Protein AF-A0A944SZX8-F1 (afdb_monomer_lite)

Radius of gyration: 28.76 Å; chains: 1; bounding box: 70×32×79 Å

Structure (mmCIF, N/CA/C/O backbone):
data_AF-A0A944SZX8-F1
#
_entry.id   AF-A0A944SZX8-F1
#
loop_
_atom_site.group_PDB
_atom_site.id
_atom_site.type_symbol
_atom_site.label_atom_id
_atom_site.label_alt_id
_atom_site.label_comp_id
_atom_site.label_asym_id
_atom_site.label_entity_id
_atom_site.label_seq_id
_atom_site.pdbx_PDB_ins_code
_atom_site.Cartn_x
_atom_site.Cartn_y
_atom_site.Cartn_z
_atom_site.occupancy
_atom_site.B_iso_or_equiv
_atom_site.auth_seq_id
_atom_site.auth_comp_id
_atom_site.auth_asym_id
_atom_site.auth_atom_id
_atom_site.pdbx_PDB_model_num
ATOM 1 N N . THR A 1 1 ? 5.172 14.604 -0.209 1.00 64.62 1 THR A N 1
ATOM 2 C CA . THR A 1 1 ? 4.938 14.240 -1.627 1.00 64.62 1 THR A CA 1
ATOM 3 C C . THR A 1 1 ? 4.054 13.003 -1.705 1.00 64.62 1 THR A C 1
ATOM 5 O O . THR A 1 1 ? 3.878 12.334 -0.687 1.00 64.62 1 THR A O 1
ATOM 8 N N . GLY A 1 2 ? 3.506 12.672 -2.882 1.00 64.38 2 GLY A N 1
ATOM 9 C CA . GLY A 1 2 ? 2.654 11.484 -3.065 1.00 64.38 2 GLY A CA 1
ATOM 10 C C . GLY A 1 2 ? 3.297 10.176 -2.581 1.00 64.38 2 GLY A C 1
ATOM 11 O O . GLY A 1 2 ? 2.610 9.339 -2.006 1.00 64.38 2 GLY A O 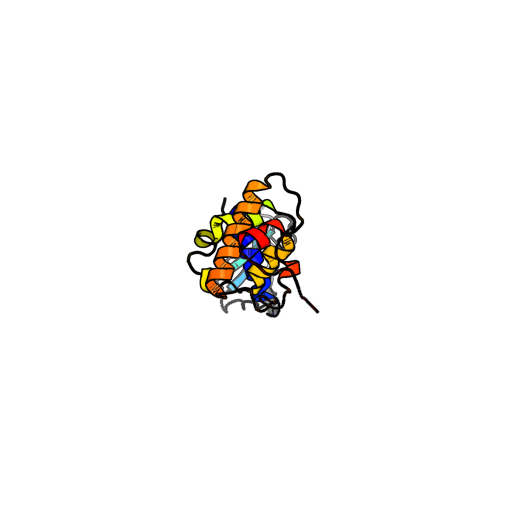1
ATOM 12 N N . ALA A 1 3 ? 4.625 10.054 -2.683 1.00 67.44 3 ALA A N 1
ATOM 13 C CA . ALA A 1 3 ? 5.388 8.893 -2.215 1.00 67.44 3 ALA A CA 1
ATOM 14 C C . ALA A 1 3 ? 5.315 8.643 -0.694 1.00 67.44 3 ALA A C 1
ATOM 16 O O . ALA A 1 3 ? 5.423 7.504 -0.263 1.00 67.44 3 ALA A O 1
ATOM 17 N N . HIS A 1 4 ? 5.126 9.683 0.123 1.00 57.00 4 HIS A N 1
ATOM 18 C CA . HIS A 1 4 ? 5.079 9.551 1.588 1.00 57.00 4 HIS A CA 1
ATOM 19 C C . HIS A 1 4 ? 3.655 9.457 2.149 1.00 57.00 4 HIS A C 1
ATOM 21 O O . HIS A 1 4 ? 3.463 8.930 3.242 1.00 57.00 4 HIS A O 1
ATOM 27 N N . ALA A 1 5 ? 2.663 9.975 1.421 1.00 66.38 5 ALA A N 1
ATOM 28 C CA . ALA A 1 5 ? 1.271 9.989 1.865 1.00 66.38 5 ALA A CA 1
ATOM 29 C C . ALA A 1 5 ? 0.426 8.965 1.100 1.00 66.38 5 ALA A C 1
ATOM 31 O O . ALA A 1 5 ? -0.103 8.038 1.699 1.00 66.38 5 ALA A O 1
ATOM 32 N N . ALA A 1 6 ? 0.345 9.086 -0.226 1.00 71.75 6 ALA A N 1
ATOM 33 C CA . ALA A 1 6 ? -0.549 8.281 -1.055 1.00 71.75 6 ALA A CA 1
ATOM 34 C C . ALA A 1 6 ? -0.007 6.873 -1.355 1.00 71.75 6 ALA A C 1
ATOM 36 O O . ALA A 1 6 ? -0.768 5.911 -1.308 1.00 71.75 6 ALA A O 1
ATOM 37 N N . ALA A 1 7 ? 1.293 6.726 -1.629 1.00 72.56 7 ALA A N 1
ATOM 38 C CA . ALA A 1 7 ? 1.867 5.427 -1.993 1.00 72.56 7 ALA A CA 1
ATOM 39 C C . ALA A 1 7 ? 1.770 4.367 -0.870 1.00 72.56 7 ALA A C 1
ATOM 41 O O . ALA A 1 7 ? 1.399 3.234 -1.179 1.00 72.56 7 ALA A O 1
ATOM 42 N N . PRO A 1 8 ? 1.995 4.693 0.423 1.00 71.75 8 PRO A N 1
ATOM 43 C CA . PRO A 1 8 ? 1.769 3.738 1.510 1.00 71.75 8 PRO A CA 1
ATOM 44 C C . PRO A 1 8 ? 0.311 3.275 1.609 1.00 71.75 8 PRO A C 1
ATOM 46 O O . PRO A 1 8 ? 0.053 2.107 1.876 1.00 71.75 8 PRO A O 1
ATOM 49 N N . ILE A 1 9 ? -0.643 4.176 1.357 1.00 70.56 9 ILE A N 1
ATOM 50 C CA . ILE A 1 9 ? -2.080 3.871 1.389 1.00 70.56 9 ILE A CA 1
ATOM 51 C C . ILE A 1 9 ? -2.453 2.947 0.233 1.00 70.56 9 ILE A C 1
ATOM 53 O O . ILE A 1 9 ? -3.124 1.939 0.438 1.00 70.56 9 ILE A O 1
ATOM 57 N N . TRP A 1 10 ? -2.007 3.284 -0.978 1.00 73.94 10 TRP A N 1
ATOM 58 C CA . TRP A 1 10 ? -2.256 2.473 -2.164 1.00 73.94 10 TRP A CA 1
ATOM 59 C C . TRP A 1 10 ? -1.681 1.063 -2.000 1.00 73.94 10 TRP A C 1
ATOM 61 O O . TRP A 1 10 ? -2.381 0.095 -2.279 1.00 73.94 10 TRP A O 1
ATOM 71 N N . GLY A 1 11 ? -0.463 0.947 -1.458 1.00 73.62 11 GLY A N 1
ATOM 72 C CA . GLY A 1 11 ? 0.162 -0.340 -1.151 1.00 73.62 11 GLY A CA 1
ATOM 73 C C . GLY A 1 11 ? -0.679 -1.203 -0.208 1.00 73.62 11 GLY A C 1
ATOM 74 O O . GLY A 1 11 ? -0.975 -2.344 -0.544 1.00 73.62 11 GLY A O 1
ATOM 75 N N . LEU A 1 12 ? -1.164 -0.636 0.905 1.00 74.06 12 LEU A N 1
ATOM 76 C CA . LEU A 1 12 ? -2.030 -1.352 1.857 1.00 74.06 12 LEU A CA 1
ATOM 77 C C . LEU A 1 12 ? -3.340 -1.844 1.226 1.00 74.06 12 LEU A C 1
ATOM 79 O O . LEU A 1 12 ? -3.820 -2.930 1.544 1.00 74.06 12 LEU A O 1
ATOM 83 N N . VAL A 1 13 ? -3.954 -1.034 0.360 1.00 76.44 13 VAL A N 1
ATOM 84 C CA . VAL A 1 13 ? -5.203 -1.414 -0.314 1.00 76.44 13 VAL A CA 1
ATOM 85 C C . VAL A 1 13 ? -4.949 -2.518 -1.343 1.00 76.44 13 VAL A C 1
ATOM 87 O O . VAL A 1 13 ? -5.718 -3.477 -1.406 1.00 76.44 13 VAL A O 1
ATOM 90 N N . MET A 1 14 ? -3.879 -2.401 -2.133 1.00 81.56 14 MET A N 1
ATOM 91 C CA . MET A 1 14 ? -3.553 -3.366 -3.185 1.00 81.56 14 MET A CA 1
ATOM 92 C C . MET A 1 14 ? -3.066 -4.702 -2.632 1.00 81.56 14 MET A C 1
ATOM 94 O O . MET A 1 14 ? -3.446 -5.732 -3.172 1.00 81.56 14 MET A O 1
ATOM 98 N N . GLU A 1 15 ? -2.308 -4.713 -1.534 1.00 79.06 15 GLU A N 1
ATOM 99 C CA . GLU A 1 15 ? -1.880 -5.950 -0.866 1.00 79.06 15 GLU A CA 1
ATOM 100 C C . GLU A 1 15 ? -3.081 -6.809 -0.452 1.00 79.06 15 GLU A C 1
ATOM 102 O O . GLU A 1 15 ? -3.102 -8.016 -0.684 1.00 79.06 15 GLU A O 1
ATOM 107 N N . GLN A 1 16 ? -4.128 -6.181 0.086 1.00 74.62 16 GLN A N 1
ATOM 108 C CA . GLN A 1 16 ? -5.345 -6.893 0.460 1.00 74.62 16 GLN A CA 1
ATOM 109 C C . GLN A 1 16 ? -6.173 -7.322 -0.757 1.00 74.62 16 GLN A C 1
ATOM 111 O O . GLN A 1 16 ? -6.759 -8.402 -0.743 1.00 74.62 16 GLN A O 1
ATOM 116 N N . ALA A 1 17 ? -6.256 -6.479 -1.789 1.00 78.31 17 ALA A N 1
ATOM 117 C CA . ALA A 1 17 ? -7.031 -6.771 -2.993 1.00 78.31 17 ALA A CA 1
ATOM 118 C C . ALA A 1 17 ? -6.404 -7.881 -3.853 1.00 78.31 17 ALA A C 1
ATOM 120 O O . ALA A 1 17 ? -7.132 -8.599 -4.532 1.00 78.31 17 ALA A O 1
ATOM 121 N N . LEU A 1 18 ? -5.076 -8.018 -3.812 1.00 82.94 18 LEU A N 1
ATOM 122 C CA . LEU A 1 18 ? -4.303 -8.949 -4.636 1.00 82.94 18 LEU A CA 1
ATOM 123 C C . LEU A 1 18 ? -3.826 -10.197 -3.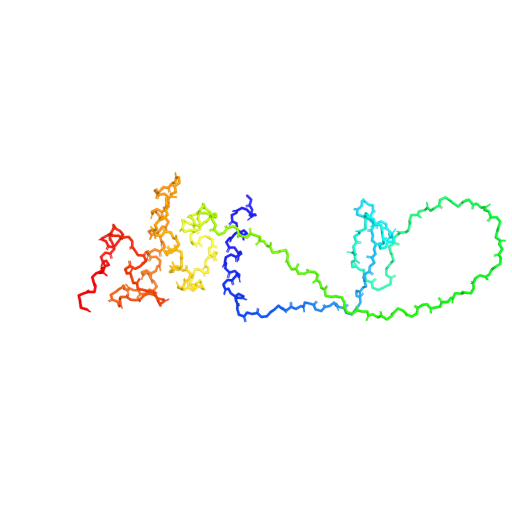872 1.00 82.94 18 LEU A C 1
ATOM 125 O O . LEU A 1 18 ? -3.080 -11.001 -4.423 1.00 82.94 18 LEU A O 1
ATOM 129 N N . LYS A 1 19 ? -4.242 -10.378 -2.610 1.00 79.56 19 LYS A N 1
ATOM 130 C CA . LYS A 1 19 ? -3.763 -11.456 -1.724 1.00 79.56 19 LYS A CA 1
ATOM 131 C C . LYS A 1 19 ? -3.897 -12.859 -2.330 1.00 79.56 19 LYS A C 1
ATOM 133 O O . LYS A 1 19 ? -2.996 -13.674 -2.164 1.00 79.56 19 LYS A O 1
ATOM 138 N N . ASP A 1 20 ? -4.994 -13.095 -3.043 1.00 82.88 20 ASP A N 1
ATOM 139 C CA . ASP A 1 20 ? -5.318 -14.379 -3.673 1.00 82.88 20 ASP A CA 1
ATOM 140 C C . ASP A 1 20 ? -5.286 -14.291 -5.212 1.00 82.88 20 ASP A C 1
ATOM 142 O O . ASP A 1 20 ? -5.769 -15.185 -5.902 1.00 82.88 20 ASP A O 1
ATOM 146 N N . SER A 1 21 ? -4.757 -13.194 -5.769 1.00 80.94 21 SER A N 1
ATOM 147 C CA . SER A 1 21 ? -4.653 -13.011 -7.218 1.00 80.94 21 SER A CA 1
ATOM 148 C C . SER A 1 21 ? -3.288 -13.451 -7.730 1.00 80.94 21 SER A C 1
ATOM 150 O O . SER A 1 21 ? -2.260 -13.086 -7.157 1.00 80.94 21 SER A O 1
ATOM 152 N N . GLU A 1 22 ? -3.273 -14.165 -8.849 1.00 81.69 22 GLU A N 1
ATOM 153 C CA . GLU A 1 22 ? -2.035 -14.500 -9.545 1.00 81.69 22 GLU A CA 1
ATOM 154 C C . GLU A 1 22 ? -1.461 -13.292 -10.295 1.00 81.69 22 GLU A C 1
ATOM 156 O O . GLU A 1 22 ? -2.175 -12.384 -10.730 1.00 81.69 22 GLU A O 1
ATOM 161 N N . GLU A 1 23 ? -0.139 -13.287 -10.456 1.00 83.12 23 GLU A N 1
ATOM 162 C CA . GLU A 1 23 ? 0.559 -12.262 -11.225 1.00 83.12 23 GLU A CA 1
ATOM 163 C C . GLU A 1 23 ? 0.187 -12.374 -12.710 1.00 83.12 23 GLU A C 1
ATOM 165 O O . GLU A 1 23 ? 0.527 -13.343 -13.390 1.00 83.12 23 GLU A O 1
ATOM 170 N N . VAL A 1 24 ? -0.495 -11.354 -13.232 1.00 83.25 24 VAL A N 1
ATOM 171 C CA . VAL A 1 24 ? -0.794 -11.253 -14.662 1.00 83.25 24 VAL A CA 1
ATOM 172 C C . VAL A 1 24 ? 0.374 -10.570 -15.363 1.00 83.25 24 VAL A C 1
ATOM 174 O O . VAL A 1 24 ? 0.604 -9.371 -15.207 1.00 83.25 24 VAL A O 1
ATOM 177 N N . ASN A 1 25 ? 1.104 -11.337 -16.169 1.00 83.56 25 ASN A N 1
ATOM 178 C CA . ASN A 1 25 ? 2.168 -10.802 -17.008 1.00 83.56 25 ASN A CA 1
ATOM 179 C C . ASN A 1 25 ? 1.583 -10.127 -18.250 1.00 83.56 25 ASN A C 1
ATOM 181 O O . ASN A 1 25 ? 0.843 -10.745 -19.017 1.00 83.56 25 ASN A O 1
ATOM 185 N N . PHE A 1 26 ? 1.955 -8.870 -18.486 1.00 83.75 26 PHE A N 1
ATOM 186 C CA . PHE A 1 26 ? 1.586 -8.175 -19.715 1.00 83.75 26 PHE A CA 1
ATOM 187 C C . PHE A 1 26 ? 2.400 -8.731 -20.892 1.00 83.75 26 PHE A C 1
ATOM 189 O O . PHE A 1 26 ? 3.634 -8.685 -20.847 1.00 83.75 26 PHE A O 1
ATOM 196 N N . PRO A 1 27 ? 1.751 -9.256 -21.949 1.00 86.00 27 PRO A N 1
ATOM 197 C CA . PRO A 1 27 ? 2.470 -9.767 -23.106 1.00 86.00 27 PRO A CA 1
ATOM 198 C C . PRO A 1 27 ? 3.163 -8.621 -23.848 1.00 86.00 27 PRO A C 1
ATOM 200 O O . PRO A 1 27 ? 2.620 -7.524 -23.982 1.00 86.00 27 PRO A O 1
ATOM 203 N N . VAL A 1 28 ? 4.361 -8.888 -24.371 1.00 85.94 28 VAL A N 1
ATOM 204 C CA . VAL A 1 28 ? 5.068 -7.931 -25.230 1.00 85.94 28 VAL A CA 1
ATOM 205 C C . VAL A 1 28 ? 4.342 -7.852 -26.582 1.00 85.94 28 VAL A C 1
ATOM 207 O O . VAL A 1 28 ? 4.204 -8.885 -27.242 1.00 85.94 28 VAL A O 1
ATOM 210 N N . PRO A 1 29 ? 3.895 -6.663 -27.032 1.00 88.25 29 PRO A N 1
ATOM 211 C CA . PRO A 1 29 ? 3.188 -6.527 -28.302 1.00 88.25 29 PRO A CA 1
ATOM 212 C C . PRO A 1 29 ? 4.031 -6.946 -29.514 1.00 88.25 29 PRO A C 1
ATOM 214 O O . PRO A 1 29 ? 5.234 -6.672 -29.592 1.00 88.25 29 PRO A O 1
ATOM 217 N N . SER A 1 30 ? 3.380 -7.550 -30.514 1.00 81.50 30 SER A N 1
ATOM 218 C CA . SER A 1 30 ? 4.005 -7.911 -31.789 1.00 81.50 30 SER A CA 1
ATOM 219 C C . SER A 1 30 ? 4.415 -6.647 -32.549 1.00 81.50 30 SER A C 1
ATOM 221 O O . SER A 1 30 ? 3.582 -5.970 -33.141 1.00 81.50 30 SER A O 1
ATOM 223 N N . GLY A 1 31 ? 5.701 -6.307 -32.518 1.00 85.56 31 GLY A N 1
ATOM 224 C CA . GLY A 1 31 ? 6.198 -5.051 -33.094 1.00 85.56 31 GLY A CA 1
ATOM 225 C C . GLY A 1 31 ? 7.217 -4.347 -32.212 1.00 85.56 31 GLY A C 1
ATOM 226 O O . GLY A 1 31 ? 7.928 -3.478 -32.701 1.00 85.56 31 GLY A O 1
ATOM 227 N N . ILE A 1 32 ? 7.345 -4.772 -30.956 1.00 88.50 32 ILE A N 1
ATOM 228 C CA . ILE A 1 32 ? 8.404 -4.321 -30.060 1.00 88.50 32 ILE A CA 1
ATOM 229 C C . ILE A 1 32 ? 9.559 -5.325 -30.079 1.00 88.50 32 ILE A C 1
ATOM 231 O O . ILE A 1 32 ? 9.352 -6.539 -30.031 1.00 88.50 32 ILE A O 1
ATOM 235 N N . ARG A 1 33 ? 10.786 -4.813 -30.157 1.00 88.00 33 ARG A N 1
ATOM 236 C CA . ARG A 1 33 ? 12.027 -5.543 -29.882 1.00 88.00 33 ARG A CA 1
ATOM 237 C C . ARG A 1 33 ? 12.799 -4.822 -28.790 1.00 88.00 33 ARG A C 1
ATOM 239 O O . ARG A 1 33 ? 12.574 -3.640 -28.556 1.00 88.00 33 ARG A O 1
ATOM 246 N N . PHE A 1 34 ? 13.711 -5.527 -28.140 1.00 89.19 34 PHE A N 1
ATOM 247 C CA . PHE A 1 34 ? 14.556 -4.928 -27.120 1.00 89.19 34 PHE A CA 1
ATOM 248 C C . PHE A 1 34 ? 15.995 -4.851 -27.605 1.00 89.19 34 PHE A C 1
ATOM 250 O O . PHE A 1 34 ? 16.524 -5.837 -28.112 1.00 89.19 34 PHE A O 1
ATOM 257 N N . GLU A 1 35 ? 16.604 -3.687 -27.428 1.00 89.19 35 GLU A N 1
ATOM 258 C CA . GLU A 1 35 ? 18.025 -3.450 -27.665 1.00 89.19 35 GLU A CA 1
ATOM 259 C C . GLU A 1 35 ? 18.660 -2.839 -26.418 1.00 89.19 35 GLU A C 1
ATOM 261 O O . GLU A 1 35 ? 17.990 -2.547 -25.425 1.00 89.19 35 GLU A O 1
ATOM 266 N N . TYR A 1 36 ? 19.973 -2.685 -26.470 1.00 90.69 36 TYR A N 1
ATOM 267 C CA . TYR A 1 36 ? 20.794 -2.240 -25.366 1.00 90.69 36 TYR A CA 1
ATOM 268 C C . TYR A 1 36 ? 21.369 -0.864 -25.695 1.00 90.69 36 TYR A C 1
ATOM 270 O O . TYR A 1 36 ? 22.034 -0.682 -26.715 1.00 90.69 36 TYR A O 1
ATOM 278 N N . ALA A 1 37 ? 21.051 0.109 -24.845 1.00 90.06 37 ALA A N 1
ATOM 279 C CA . ALA A 1 37 ? 21.499 1.487 -24.968 1.00 90.06 37 ALA A CA 1
ATOM 280 C C . ALA A 1 37 ? 22.354 1.873 -23.763 1.00 90.06 37 ALA A C 1
ATOM 282 O O . ALA A 1 37 ? 22.177 1.341 -22.668 1.00 90.06 37 ALA A O 1
ATOM 283 N N . ASN A 1 38 ? 23.261 2.822 -23.932 1.00 89.94 38 ASN A N 1
ATOM 284 C CA . ASN A 1 38 ? 23.993 3.387 -22.815 1.00 89.94 38 ASN A CA 1
ATOM 285 C C . ASN A 1 38 ? 23.080 4.321 -21.998 1.00 89.94 38 ASN A C 1
ATOM 287 O O . ASN A 1 38 ? 22.355 5.144 -22.557 1.00 89.94 38 ASN A O 1
ATOM 291 N N . ILE A 1 39 ? 23.137 4.214 -20.671 1.00 87.81 39 ILE A N 1
ATOM 292 C CA . ILE A 1 39 ? 22.320 4.997 -19.729 1.00 87.81 39 ILE A CA 1
ATOM 293 C C . ILE A 1 39 ? 22.567 6.507 -19.863 1.00 87.81 39 ILE A C 1
ATOM 295 O O . ILE A 1 39 ? 21.651 7.295 -19.637 1.00 87.81 39 ILE A O 1
ATOM 299 N N . SER A 1 40 ? 23.790 6.912 -20.207 1.00 86.19 40 SER A N 1
ATOM 300 C CA . SER A 1 40 ? 24.199 8.318 -20.193 1.00 86.19 40 SER A CA 1
ATOM 301 C C . SER A 1 40 ? 23.872 9.059 -21.486 1.00 86.19 40 SER A C 1
ATOM 303 O O . SER A 1 40 ? 23.524 10.235 -21.429 1.00 86.19 40 SER A O 1
ATOM 305 N N . ASP A 1 41 ? 24.011 8.407 -22.642 1.00 86.06 41 ASP A N 1
ATOM 306 C CA . ASP A 1 41 ? 23.920 9.074 -23.950 1.00 86.06 41 ASP A CA 1
ATOM 307 C C . ASP A 1 41 ? 22.843 8.490 -24.883 1.00 86.06 41 ASP A C 1
ATOM 309 O O . ASP A 1 41 ? 22.527 9.097 -25.905 1.00 86.06 41 ASP A O 1
ATOM 313 N N . GLY A 1 42 ? 22.242 7.348 -24.535 1.00 85.50 42 GLY A N 1
ATOM 314 C CA . GLY A 1 42 ? 21.189 6.712 -25.328 1.00 85.50 42 GLY A CA 1
ATOM 315 C C . GLY A 1 42 ? 21.664 6.051 -26.629 1.00 85.50 42 GLY A C 1
ATOM 316 O O . GLY A 1 42 ? 20.823 5.608 -27.413 1.00 85.50 42 GLY A O 1
ATOM 317 N N . PHE A 1 43 ? 22.976 5.957 -26.872 1.00 90.31 43 PHE A N 1
ATOM 318 C CA . PHE A 1 43 ? 23.529 5.259 -28.035 1.00 90.31 43 PHE A CA 1
ATOM 319 C C . PHE A 1 43 ? 23.547 3.748 -27.824 1.00 90.31 43 PHE A C 1
ATOM 321 O O . PHE A 1 43 ? 23.523 3.265 -26.692 1.00 90.31 43 PHE A O 1
ATOM 328 N N . TYR A 1 44 ? 23.626 2.998 -28.923 1.00 89.75 44 TYR A N 1
ATOM 329 C CA . TYR A 1 44 ? 23.794 1.550 -28.879 1.00 89.75 44 TYR A CA 1
ATOM 330 C C . TYR A 1 44 ? 25.018 1.158 -28.040 1.00 89.75 44 TYR A C 1
ATOM 332 O O . TYR A 1 44 ? 26.126 1.654 -28.260 1.00 89.75 44 TYR A O 1
ATOM 340 N N . GLU A 1 45 ? 24.823 0.220 -27.118 1.00 86.38 45 GLU A N 1
ATOM 341 C CA . GLU A 1 45 ? 25.860 -0.304 -26.234 1.00 86.38 45 GLU A CA 1
ATOM 342 C C . GLU A 1 45 ? 25.721 -1.836 -26.154 1.00 86.38 45 GLU A C 1
ATOM 344 O O . GLU A 1 45 ? 24.605 -2.348 -26.053 1.00 86.38 45 GLU A O 1
ATOM 349 N N . PRO A 1 46 ? 26.820 -2.610 -26.199 1.00 84.81 46 PRO A N 1
ATOM 350 C CA . PRO A 1 46 ? 26.744 -4.058 -26.044 1.00 84.81 46 PRO A CA 1
ATOM 351 C C . PRO A 1 46 ? 26.188 -4.464 -24.671 1.00 84.81 46 PRO A C 1
ATOM 353 O O . PRO A 1 46 ? 26.596 -3.917 -23.650 1.00 84.81 46 PRO A O 1
ATOM 356 N N . GLU A 1 47 ? 25.367 -5.518 -24.632 1.00 83.12 47 GLU A N 1
ATOM 357 C CA . GLU A 1 47 ? 24.712 -6.050 -23.417 1.00 83.12 47 GLU A CA 1
ATOM 358 C C . GLU A 1 47 ? 25.647 -6.231 -22.209 1.00 83.12 47 GLU A C 1
ATOM 360 O O . GLU A 1 47 ? 25.246 -6.057 -21.062 1.00 83.12 47 GLU A O 1
ATOM 365 N N . LYS A 1 48 ? 26.912 -6.578 -22.459 1.00 80.50 48 LYS A N 1
ATOM 366 C CA . LYS A 1 48 ? 27.900 -6.890 -21.417 1.00 80.50 48 LYS A CA 1
ATOM 367 C C . LYS A 1 48 ? 28.494 -5.653 -20.730 1.00 80.50 48 LYS A C 1
ATOM 369 O O . LYS A 1 48 ? 29.289 -5.808 -19.804 1.00 80.50 48 LYS A O 1
ATOM 374 N N . SER A 1 49 ? 28.167 -4.444 -21.184 1.00 80.19 49 SER A N 1
ATOM 375 C CA . SER A 1 49 ? 28.706 -3.208 -20.612 1.00 80.19 49 SER A CA 1
ATOM 376 C C . SER A 1 49 ? 27.959 -2.813 -19.332 1.00 80.19 49 SER A C 1
ATOM 378 O O . SER A 1 49 ? 26.743 -2.974 -19.228 1.00 80.19 49 SER A O 1
ATOM 380 N N . LYS A 1 50 ? 28.683 -2.276 -18.340 1.00 84.69 50 LYS A N 1
ATOM 381 C CA . LYS A 1 50 ? 28.123 -1.876 -17.030 1.00 84.69 50 LYS A CA 1
ATOM 382 C C . LYS A 1 50 ? 27.165 -0.689 -17.124 1.00 84.69 50 LYS A C 1
ATOM 384 O O . LYS A 1 50 ? 26.367 -0.473 -16.219 1.00 84.69 50 LYS A O 1
ATOM 389 N N . THR A 1 51 ? 27.269 0.091 -18.194 1.00 86.56 51 THR A N 1
ATOM 390 C CA . THR A 1 51 ? 26.493 1.316 -18.417 1.00 86.56 51 THR A CA 1
ATOM 391 C C . THR A 1 51 ? 25.289 1.079 -19.320 1.00 86.56 51 THR A C 1
ATOM 393 O O . THR A 1 51 ? 24.777 2.023 -19.910 1.00 86.56 51 THR A O 1
ATOM 396 N N . THR A 1 52 ? 24.850 -0.171 -19.455 1.00 90.31 52 THR A N 1
ATOM 397 C CA . THR A 1 52 ? 23.795 -0.561 -20.390 1.00 90.31 52 THR A CA 1
ATOM 398 C C . THR A 1 52 ? 22.425 -0.577 -19.725 1.00 90.31 52 THR A C 1
ATOM 400 O O . THR A 1 52 ? 22.264 -1.076 -18.612 1.00 90.31 52 THR A O 1
ATOM 403 N N . VAL A 1 53 ? 21.410 -0.112 -20.447 1.00 89.50 53 VAL A N 1
ATOM 404 C CA . VAL A 1 53 ? 19.994 -0.288 -20.136 1.00 89.50 53 VAL A CA 1
ATOM 405 C C . VAL A 1 53 ? 19.272 -0.927 -21.318 1.00 89.50 53 VAL A C 1
ATOM 407 O O . VAL A 1 53 ? 19.570 -0.663 -22.481 1.00 89.50 53 VAL A O 1
ATOM 410 N N . LYS A 1 54 ? 18.310 -1.798 -21.015 1.00 90.44 54 LYS A N 1
ATOM 411 C CA . LYS A 1 54 ? 17.466 -2.450 -22.016 1.00 90.44 54 LYS A CA 1
ATOM 412 C C . LYS A 1 54 ? 16.322 -1.515 -22.404 1.00 90.44 54 LYS A C 1
ATOM 414 O O . LYS A 1 54 ? 15.545 -1.108 -21.542 1.00 90.44 54 LYS A O 1
ATOM 419 N N . VAL A 1 55 ? 16.197 -1.205 -23.689 1.00 89.81 55 VAL A N 1
ATOM 420 C CA . VAL A 1 55 ? 15.190 -0.280 -24.227 1.00 89.81 55 VAL A CA 1
ATOM 421 C C . VAL A 1 55 ? 14.273 -0.981 -25.221 1.00 89.81 55 VAL A C 1
ATOM 423 O O . VAL A 1 55 ? 14.696 -1.869 -25.958 1.00 89.81 55 VAL A O 1
ATOM 426 N N . ALA A 1 56 ? 12.998 -0.592 -25.224 1.00 90.19 56 ALA A N 1
ATOM 427 C CA . ALA A 1 56 ? 11.999 -1.088 -26.161 1.00 90.19 56 ALA A CA 1
ATOM 428 C C . ALA A 1 56 ? 12.003 -0.235 -27.437 1.00 90.19 56 ALA A C 1
ATOM 430 O O . ALA A 1 56 ? 11.867 0.984 -27.371 1.00 90.19 56 ALA A O 1
ATOM 431 N N . LEU A 1 57 ? 12.122 -0.880 -28.594 1.00 87.94 57 LEU A N 1
ATOM 432 C CA . LEU A 1 57 ? 12.115 -0.244 -29.907 1.00 87.94 57 LEU A CA 1
ATOM 433 C C . LEU A 1 57 ? 11.042 -0.854 -30.791 1.00 87.94 57 LEU A C 1
ATOM 435 O O . LEU A 1 57 ? 10.790 -2.060 -30.760 1.00 87.94 57 LEU A O 1
ATOM 439 N N . ILE A 1 58 ? 10.456 -0.019 -31.638 1.00 88.44 58 ILE A N 1
ATOM 440 C CA . ILE A 1 58 ? 9.582 -0.478 -32.710 1.00 88.44 58 ILE A CA 1
ATOM 441 C C . ILE A 1 58 ? 10.446 -1.193 -33.755 1.00 88.44 58 ILE A C 1
ATOM 443 O O . ILE A 1 58 ? 11.514 -0.708 -34.137 1.00 88.44 58 ILE A O 1
ATOM 447 N N . LYS A 1 59 ? 9.999 -2.362 -34.224 1.00 83.62 59 LYS A N 1
ATOM 448 C CA . LYS A 1 59 ? 10.661 -3.108 -35.300 1.00 83.62 59 LYS A CA 1
ATOM 449 C C . LYS A 1 59 ? 10.887 -2.192 -36.509 1.00 83.62 59 LYS A C 1
ATOM 451 O O . LYS A 1 59 ? 9.941 -1.630 -37.042 1.00 83.62 59 LYS A O 1
ATOM 456 N N . GLY A 1 60 ? 12.141 -2.095 -36.941 1.00 80.50 60 GLY A N 1
ATOM 457 C CA . GLY A 1 60 ? 12.576 -1.237 -38.049 1.00 80.50 60 GLY A CA 1
ATOM 458 C C . GLY A 1 60 ? 13.416 -0.045 -37.588 1.00 80.50 60 GLY A C 1
ATOM 459 O O . GLY A 1 60 ? 14.305 0.375 -38.319 1.00 80.50 60 GLY A O 1
ATOM 460 N N . ASN A 1 61 ? 13.234 0.420 -36.350 1.00 86.44 61 ASN A N 1
ATOM 461 C CA . ASN A 1 61 ? 14.018 1.523 -35.791 1.00 86.44 61 ASN A CA 1
ATOM 462 C C . ASN A 1 61 ? 15.297 0.987 -35.160 1.00 86.44 61 ASN A C 1
ATOM 464 O O . ASN A 1 61 ? 15.239 -0.022 -34.465 1.00 86.44 61 ASN A O 1
ATOM 468 N N . VAL A 1 62 ? 16.435 1.639 -35.379 1.00 86.94 62 VAL A N 1
ATOM 469 C CA . VAL A 1 62 ? 17.747 1.217 -34.857 1.00 86.94 62 VAL A CA 1
ATOM 470 C C . VAL A 1 62 ? 18.293 2.306 -33.939 1.00 86.94 62 VAL A C 1
ATOM 472 O O . VAL A 1 62 ? 18.081 3.491 -34.206 1.00 86.94 62 VAL A O 1
ATOM 475 N N . LEU A 1 63 ? 18.979 1.916 -32.861 1.00 88.38 63 LEU A N 1
ATOM 476 C CA . LEU A 1 63 ? 19.687 2.877 -32.019 1.00 88.38 63 LEU A CA 1
ATOM 477 C C . LEU A 1 63 ? 20.832 3.544 -32.791 1.00 88.38 63 LEU A C 1
ATOM 479 O O . LEU A 1 63 ? 21.505 2.890 -33.592 1.00 88.38 63 LEU A O 1
ATOM 483 N N . PRO A 1 64 ? 21.100 4.833 -32.535 1.00 86.81 64 PRO A N 1
ATOM 484 C CA . PRO A 1 64 ? 22.262 5.486 -33.108 1.00 86.81 64 PRO A CA 1
ATOM 485 C C . PRO A 1 64 ? 23.539 4.814 -32.583 1.00 86.81 64 PRO A C 1
ATOM 487 O O . PRO A 1 64 ? 23.648 4.488 -31.399 1.00 86.81 64 PRO A O 1
ATOM 490 N N . MET A 1 65 ? 24.516 4.598 -33.465 1.00 84.00 65 MET A N 1
ATOM 491 C CA . MET A 1 65 ? 25.835 4.082 -33.087 1.00 84.00 65 MET A CA 1
ATOM 492 C C . MET A 1 65 ? 26.794 5.240 -32.820 1.00 84.00 65 MET A C 1
ATOM 494 O O . MET A 1 65 ? 26.713 6.282 -33.471 1.00 84.00 65 MET A O 1
ATOM 498 N N . ARG A 1 66 ? 27.719 5.060 -31.869 1.00 80.19 66 ARG A N 1
ATOM 499 C CA . ARG A 1 66 ? 28.803 6.024 -31.661 1.00 80.19 66 ARG A CA 1
ATOM 500 C C . ARG A 1 66 ? 29.685 6.051 -32.903 1.00 80.19 66 ARG A C 1
ATOM 502 O O . ARG A 1 66 ? 30.108 5.000 -33.384 1.00 80.19 66 ARG A O 1
ATOM 509 N N . SER A 1 67 ? 29.986 7.247 -33.393 1.00 69.19 67 SER A N 1
ATOM 510 C CA . SER A 1 67 ? 30.957 7.452 -34.462 1.00 69.19 67 SER A CA 1
ATOM 511 C C . SER A 1 67 ? 32.325 6.970 -33.979 1.00 69.19 67 SER A C 1
ATOM 513 O O . SER A 1 67 ? 33.002 7.667 -33.226 1.00 69.19 67 SER A O 1
ATOM 515 N N . THR A 1 68 ? 32.741 5.765 -34.363 1.00 59.94 68 THR A N 1
ATOM 516 C CA . THR A 1 68 ? 34.135 5.356 -34.178 1.00 59.94 68 THR A CA 1
ATOM 517 C C . THR A 1 68 ? 34.982 6.184 -35.139 1.00 59.94 68 THR A C 1
ATOM 519 O O . THR A 1 68 ? 34.680 6.164 -36.338 1.00 59.94 68 THR A O 1
ATOM 522 N N . PRO A 1 69 ? 36.018 6.908 -34.682 1.00 49.66 69 PRO A N 1
ATOM 523 C CA . PRO A 1 69 ? 36.969 7.501 -35.608 1.00 49.66 69 PRO A CA 1
ATOM 524 C C . PRO A 1 69 ? 37.565 6.364 -36.440 1.00 49.66 69 PRO A C 1
ATOM 526 O O . PRO A 1 69 ? 38.174 5.437 -35.907 1.00 49.66 69 PRO A O 1
ATOM 529 N N . VAL A 1 70 ? 37.306 6.394 -37.746 1.00 43.12 70 VAL A N 1
ATOM 530 C CA . VAL A 1 70 ? 37.825 5.408 -38.689 1.00 43.12 70 VAL A CA 1
ATOM 531 C C . VAL A 1 70 ? 39.330 5.633 -38.780 1.00 43.12 70 VAL A C 1
ATOM 533 O O . VAL A 1 70 ? 39.784 6.539 -39.474 1.00 43.12 70 VAL A O 1
ATOM 536 N N . VAL A 1 71 ? 40.117 4.818 -38.080 1.00 48.72 71 VAL A N 1
ATOM 537 C CA . VAL A 1 71 ? 41.507 4.601 -38.483 1.00 48.72 71 VAL A CA 1
ATOM 538 C C . VAL A 1 71 ? 41.420 3.777 -39.760 1.00 48.72 71 VAL A C 1
ATOM 540 O O . VAL A 1 71 ? 41.011 2.617 -39.736 1.00 48.72 71 VAL A O 1
ATOM 543 N N . VAL A 1 72 ? 41.693 4.420 -40.896 1.00 43.56 72 VAL A N 1
ATOM 544 C CA . VAL A 1 72 ? 41.762 3.767 -42.205 1.00 43.56 72 VAL A CA 1
ATOM 545 C C . VAL A 1 72 ? 43.019 2.904 -42.221 1.00 43.56 72 VAL A C 1
ATOM 547 O O . VAL A 1 72 ? 44.040 3.294 -42.777 1.00 43.56 72 VAL A O 1
ATOM 550 N N . ASP A 1 73 ? 42.946 1.728 -41.606 1.00 42.19 73 ASP A N 1
ATOM 551 C CA . ASP A 1 73 ? 43.893 0.662 -41.887 1.00 42.19 73 ASP A CA 1
ATOM 552 C C . ASP A 1 73 ? 43.324 -0.240 -42.983 1.00 42.19 73 ASP A C 1
ATOM 554 O O . ASP A 1 73 ? 42.176 -0.688 -42.966 1.00 42.19 73 ASP A O 1
ATOM 558 N N . LYS A 1 74 ? 44.159 -0.394 -44.009 1.00 43.91 74 LYS A N 1
ATOM 559 C CA . LYS A 1 74 ? 43.926 -1.016 -45.314 1.00 43.91 74 LYS A CA 1
ATOM 560 C C . LYS A 1 74 ? 43.029 -2.261 -45.242 1.00 43.91 74 LYS A C 1
ATOM 562 O O . LYS A 1 74 ? 43.373 -3.260 -44.624 1.00 43.91 74 LYS A O 1
ATOM 567 N N . ILE A 1 75 ? 41.917 -2.208 -45.972 1.00 44.16 75 ILE A N 1
ATOM 568 C CA . ILE A 1 75 ? 40.944 -3.293 -46.168 1.00 44.16 75 ILE A CA 1
ATOM 569 C C . ILE A 1 75 ? 41.614 -4.533 -46.797 1.00 44.16 75 ILE A C 1
ATOM 571 O O . ILE A 1 75 ? 42.182 -4.406 -47.887 1.00 44.16 75 ILE A O 1
ATOM 575 N N . PRO A 1 76 ? 41.394 -5.755 -46.267 1.00 42.69 76 PRO A N 1
ATOM 576 C CA . PRO A 1 76 ? 41.358 -6.951 -47.092 1.00 42.69 76 PRO A CA 1
ATOM 577 C C . PRO A 1 76 ? 39.944 -7.561 -47.119 1.00 42.69 76 PRO A C 1
ATOM 579 O O . PRO A 1 76 ? 39.380 -7.969 -46.112 1.00 42.69 76 PRO A O 1
ATOM 582 N N . LYS A 1 77 ? 39.396 -7.575 -48.339 1.00 44.62 77 LYS A N 1
ATOM 583 C CA . LYS A 1 77 ? 38.376 -8.451 -48.948 1.00 44.62 77 LYS A CA 1
ATOM 584 C C . LYS A 1 77 ? 37.344 -9.185 -48.060 1.00 44.62 77 LYS A C 1
ATOM 586 O O . LYS A 1 77 ? 37.649 -10.161 -47.393 1.00 44.62 77 LYS A O 1
ATOM 591 N N . ARG A 1 78 ? 36.081 -8.807 -48.321 1.00 44.97 78 ARG A N 1
ATOM 592 C CA . ARG A 1 78 ? 34.845 -9.620 -48.407 1.00 44.97 78 ARG A CA 1
ATOM 593 C C . ARG A 1 78 ? 34.584 -10.589 -47.244 1.00 44.97 78 ARG A C 1
ATOM 595 O O . ARG A 1 78 ? 34.898 -11.769 -47.327 1.00 44.97 78 ARG A O 1
ATOM 602 N N . LEU A 1 79 ? 33.876 -10.096 -46.229 1.00 41.47 79 LEU A N 1
ATOM 603 C CA . LEU A 1 79 ? 33.175 -10.937 -45.260 1.00 41.47 79 LEU A CA 1
ATOM 604 C C . LEU A 1 79 ? 31.765 -11.237 -45.784 1.00 41.47 79 LEU A C 1
ATOM 606 O O . LEU A 1 79 ? 30.986 -10.322 -46.060 1.00 41.47 79 LEU A O 1
ATOM 610 N N . GLU A 1 80 ? 31.458 -12.519 -45.957 1.00 39.28 80 GLU A N 1
ATOM 611 C CA . GLU A 1 80 ? 30.104 -12.996 -46.225 1.00 39.28 80 GLU A CA 1
ATOM 612 C C . GLU A 1 80 ? 29.213 -12.737 -45.005 1.00 39.28 80 GLU A C 1
ATOM 614 O O . GLU A 1 80 ? 29.548 -13.084 -43.872 1.00 39.28 80 GLU A O 1
ATOM 619 N N . VAL A 1 81 ? 28.071 -12.092 -45.241 1.00 38.03 81 VAL A N 1
ATOM 620 C CA . VAL A 1 81 ? 27.087 -11.773 -44.205 1.00 38.03 81 VAL A CA 1
ATOM 621 C C . VAL A 1 81 ? 26.357 -13.057 -43.817 1.00 38.03 81 VAL A C 1
ATOM 623 O O . VAL A 1 81 ? 25.407 -13.472 -44.480 1.00 38.03 81 VAL A O 1
ATOM 626 N N . VAL A 1 82 ? 26.790 -13.689 -42.728 1.00 36.75 82 VAL A N 1
ATOM 627 C CA . VAL A 1 82 ? 26.040 -14.780 -42.098 1.00 36.75 82 VAL A CA 1
ATOM 628 C C . VAL A 1 82 ? 24.788 -14.186 -41.450 1.00 36.75 82 VAL A C 1
ATOM 630 O O . VAL A 1 82 ? 24.867 -13.406 -40.501 1.00 36.75 82 VAL A O 1
ATOM 633 N N . LYS A 1 83 ? 23.610 -14.549 -41.968 1.00 38.03 83 LYS A N 1
ATOM 634 C CA . LYS A 1 83 ? 22.321 -14.258 -41.325 1.00 38.03 83 LYS A CA 1
ATOM 635 C C . LYS A 1 83 ? 22.233 -15.061 -40.024 1.00 38.03 83 LYS A C 1
ATOM 637 O O . LYS A 1 83 ? 22.030 -16.270 -40.052 1.00 38.03 83 LYS A O 1
ATOM 642 N N . LEU A 1 84 ? 22.380 -14.388 -38.885 1.00 38.56 84 LEU A N 1
ATOM 643 C CA . LEU A 1 84 ? 22.113 -14.975 -37.572 1.00 38.56 84 LEU A CA 1
ATOM 644 C C . LEU A 1 84 ? 20.596 -15.022 -37.342 1.00 38.56 84 LEU A C 1
ATOM 646 O O . LEU A 1 84 ? 19.964 -13.993 -37.099 1.00 38.56 84 LEU A O 1
ATOM 650 N N . GLU A 1 85 ? 20.003 -16.213 -37.419 1.00 35.09 85 GLU A N 1
ATOM 651 C CA . GLU A 1 85 ? 18.625 -16.437 -36.977 1.00 35.09 85 GLU A CA 1
ATOM 652 C C . GLU A 1 85 ? 18.565 -16.412 -35.443 1.00 35.09 85 GLU A C 1
ATOM 654 O O . GLU A 1 85 ? 18.882 -17.383 -34.756 1.00 35.09 85 GLU A O 1
ATOM 659 N N . ILE A 1 86 ? 18.170 -15.266 -34.889 1.00 37.06 86 ILE A N 1
ATOM 660 C CA . ILE A 1 86 ? 17.956 -15.099 -33.450 1.00 37.06 86 ILE A CA 1
ATOM 661 C C . ILE A 1 86 ? 16.577 -15.674 -33.106 1.00 37.06 86 ILE A C 1
ATOM 663 O O . ILE A 1 86 ? 15.545 -15.079 -33.424 1.00 37.06 86 ILE A O 1
ATOM 667 N N . LYS A 1 87 ? 16.545 -16.830 -32.432 1.00 33.09 87 LYS A N 1
ATOM 668 C CA . LYS A 1 87 ? 15.319 -17.364 -31.820 1.00 33.09 87 LYS A CA 1
ATOM 669 C C . LYS A 1 87 ? 14.815 -16.393 -30.737 1.00 33.09 87 LYS A C 1
ATOM 671 O O . LYS A 1 87 ? 15.581 -16.067 -29.829 1.00 33.09 87 LYS A O 1
ATOM 676 N N . PRO A 1 88 ? 13.543 -15.957 -30.769 1.00 37.09 88 PRO A N 1
ATOM 677 C CA . PRO A 1 88 ? 12.986 -15.133 -29.706 1.00 37.09 88 PRO A CA 1
ATOM 678 C C . PRO A 1 88 ? 12.795 -15.987 -28.447 1.00 37.09 88 PRO A C 1
ATOM 680 O O . PRO A 1 88 ? 11.949 -16.876 -28.405 1.00 37.09 88 PRO A O 1
ATOM 683 N N . SER A 1 89 ? 13.597 -15.719 -27.417 1.00 41.00 89 SER A N 1
ATOM 684 C CA . SER A 1 89 ? 13.350 -16.233 -26.069 1.00 41.00 89 SER A CA 1
ATOM 685 C C . SER A 1 89 ? 12.280 -15.361 -25.395 1.00 41.00 89 SER A C 1
ATOM 687 O O . SER A 1 89 ? 12.433 -14.133 -25.387 1.00 41.00 89 SER A O 1
ATOM 689 N N . PRO A 1 90 ? 11.196 -15.937 -24.847 1.00 40.75 90 PRO A N 1
ATOM 690 C CA . PRO A 1 90 ? 10.202 -15.181 -24.098 1.00 40.75 90 PRO A CA 1
ATOM 691 C C . PRO A 1 90 ? 10.831 -14.685 -22.792 1.00 40.75 90 PRO A C 1
ATOM 693 O O . PRO A 1 90 ? 11.055 -15.452 -21.860 1.00 40.75 90 PRO A O 1
ATOM 696 N N . GLN A 1 91 ? 11.150 -13.393 -22.727 1.00 51.22 91 GLN A N 1
ATOM 697 C CA . GLN A 1 91 ? 11.679 -12.776 -21.513 1.00 51.22 91 GLN A CA 1
ATOM 698 C C . GLN A 1 91 ? 10.571 -12.022 -20.779 1.00 51.22 91 GLN A C 1
ATOM 700 O O . GLN A 1 91 ? 10.014 -11.047 -21.282 1.00 51.22 91 GLN A O 1
ATOM 705 N N . VAL A 1 92 ? 10.281 -12.521 -19.581 1.00 47.25 92 VAL A N 1
ATOM 706 C CA . VAL A 1 92 ? 9.336 -11.983 -18.601 1.00 47.25 92 VAL A CA 1
ATOM 707 C C . VAL A 1 92 ? 9.912 -10.699 -17.997 1.00 47.25 92 VAL A C 1
ATOM 709 O O . VAL A 1 92 ? 11.109 -10.627 -17.711 1.00 47.25 92 VAL A O 1
ATOM 712 N N . ALA A 1 93 ? 9.070 -9.677 -17.820 1.00 40.47 93 ALA A N 1
ATOM 713 C CA . ALA A 1 93 ? 9.446 -8.450 -17.128 1.00 40.47 93 ALA A CA 1
ATOM 714 C C . ALA A 1 93 ? 9.904 -8.777 -15.697 1.00 40.47 93 ALA A C 1
ATOM 716 O O . ALA A 1 93 ? 9.280 -9.571 -14.995 1.00 40.47 93 ALA A O 1
ATOM 717 N N . SER A 1 94 ? 11.018 -8.190 -15.262 1.00 50.41 94 SER A N 1
ATOM 718 C CA . SER A 1 94 ? 11.497 -8.333 -13.890 1.00 50.41 94 SER A CA 1
ATOM 719 C C . SER A 1 94 ? 10.410 -7.869 -12.919 1.00 50.41 94 SER A C 1
ATOM 721 O O . SER A 1 94 ? 9.880 -6.767 -13.062 1.00 50.41 94 SER A O 1
ATOM 723 N N . ARG A 1 95 ? 10.103 -8.746 -11.952 1.00 45.03 95 ARG A N 1
ATOM 724 C CA . ARG A 1 95 ? 9.112 -8.587 -10.876 1.00 45.03 95 ARG A CA 1
ATOM 725 C C . ARG A 1 95 ? 9.004 -7.138 -10.382 1.00 45.03 95 ARG A C 1
ATOM 727 O O . ARG A 1 95 ? 10.045 -6.488 -10.228 1.00 45.03 95 ARG A O 1
ATOM 734 N N . PRO A 1 96 ? 7.798 -6.656 -10.028 1.00 37.53 96 PRO A N 1
ATOM 735 C CA . PRO A 1 96 ? 7.656 -5.347 -9.409 1.00 37.53 96 PRO A CA 1
ATOM 736 C C . PRO A 1 96 ? 8.571 -5.246 -8.185 1.00 37.53 96 PRO A C 1
ATOM 738 O O . PRO A 1 96 ? 8.726 -6.203 -7.418 1.00 37.53 96 PRO A O 1
ATOM 741 N N . ILE A 1 97 ? 9.198 -4.076 -8.023 1.00 37.12 97 ILE A N 1
ATOM 742 C CA . ILE A 1 97 ? 9.986 -3.734 -6.839 1.00 37.12 97 ILE A CA 1
ATOM 743 C C . ILE A 1 97 ? 9.112 -4.064 -5.634 1.00 37.12 97 ILE A C 1
ATOM 745 O O . ILE A 1 97 ? 8.076 -3.432 -5.430 1.00 37.12 97 ILE A O 1
ATOM 749 N N . LYS A 1 98 ? 9.513 -5.068 -4.845 1.00 35.81 98 LYS A N 1
ATOM 750 C CA . LYS A 1 98 ? 8.906 -5.320 -3.542 1.00 35.81 98 LYS A CA 1
ATOM 751 C C . LYS A 1 98 ? 9.161 -4.070 -2.715 1.00 35.81 98 LYS A C 1
ATOM 753 O O . LYS A 1 98 ? 10.249 -3.904 -2.161 1.00 35.81 98 LYS A O 1
ATOM 758 N N . ILE A 1 99 ? 8.187 -3.163 -2.682 1.00 39.56 99 ILE A N 1
ATOM 759 C CA . ILE A 1 99 ? 8.182 -2.061 -1.733 1.00 39.56 99 ILE A CA 1
ATOM 760 C C . ILE A 1 99 ? 8.225 -2.759 -0.382 1.00 39.56 99 ILE A C 1
ATOM 762 O O . ILE A 1 99 ? 7.282 -3.451 -0.004 1.00 39.56 99 ILE A O 1
ATOM 766 N N . LYS A 1 100 ? 9.360 -2.653 0.315 1.00 35.38 100 LYS A N 1
ATOM 767 C CA . LYS A 1 100 ? 9.452 -3.055 1.714 1.00 35.38 100 LYS A CA 1
ATOM 768 C C . LYS A 1 100 ? 8.560 -2.088 2.479 1.00 35.38 100 LYS A C 1
ATOM 770 O O . LYS A 1 100 ? 9.024 -1.067 2.982 1.00 35.38 100 LYS A O 1
ATOM 775 N N . HIS A 1 101 ? 7.261 -2.367 2.503 1.00 43.75 101 HIS A N 1
ATOM 776 C CA . HIS A 1 101 ? 6.371 -1.760 3.464 1.00 43.75 101 HIS A CA 1
ATOM 777 C C . HIS A 1 101 ? 6.934 -2.157 4.813 1.00 43.75 101 HIS A C 1
ATOM 779 O O . HIS A 1 101 ? 6.965 -3.334 5.154 1.00 43.75 101 HIS A O 1
ATOM 785 N N . ASN A 1 102 ? 7.460 -1.184 5.546 1.00 45.97 102 ASN A N 1
ATOM 786 C CA . ASN A 1 102 ? 7.608 -1.388 6.963 1.00 45.97 102 ASN A CA 1
ATOM 787 C C . ASN A 1 102 ? 6.190 -1.221 7.531 1.00 45.97 102 ASN A C 1
ATOM 789 O O . ASN A 1 102 ? 5.694 -0.086 7.555 1.00 45.97 102 ASN A O 1
ATOM 793 N N . PRO A 1 103 ? 5.497 -2.302 7.941 1.00 47.62 103 PRO A N 1
ATOM 794 C CA . PRO A 1 103 ? 4.178 -2.209 8.574 1.00 47.62 103 PRO A CA 1
ATOM 795 C C . PRO A 1 103 ? 4.195 -1.323 9.833 1.00 47.62 103 PRO A C 1
ATOM 797 O O . PRO A 1 103 ? 3.134 -0.966 10.347 1.00 47.62 103 PRO A O 1
ATOM 800 N N . SER A 1 104 ? 5.390 -0.925 10.292 1.00 52.50 104 SER A N 1
ATOM 801 C CA . SER A 1 104 ? 5.640 -0.015 11.403 1.00 52.50 104 SER A CA 1
ATOM 802 C C . SER A 1 104 ? 5.478 1.482 11.102 1.00 52.50 104 SER A C 1
ATOM 804 O O . SER A 1 104 ? 5.695 2.268 12.026 1.00 52.50 104 SER A O 1
ATOM 806 N N . ASN A 1 105 ? 5.133 1.943 9.884 1.00 65.50 105 ASN A N 1
ATOM 807 C CA . ASN A 1 105 ? 4.913 3.388 9.678 1.00 65.50 105 ASN A CA 1
ATOM 808 C C . ASN A 1 105 ? 3.549 3.836 10.242 1.00 65.50 105 ASN A C 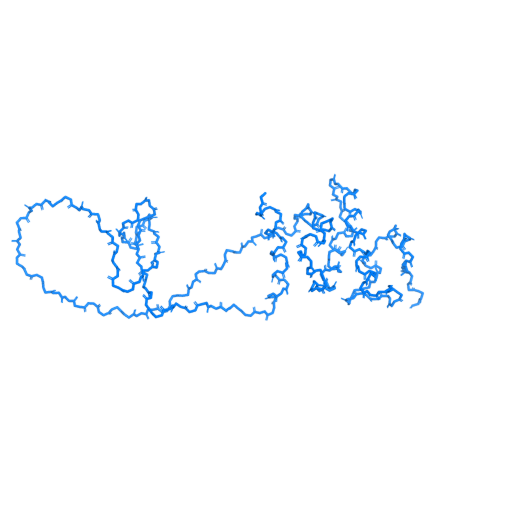1
ATOM 810 O O . ASN A 1 105 ? 2.594 4.144 9.524 1.00 65.50 105 ASN A O 1
ATOM 814 N N . MET A 1 106 ? 3.471 3.843 11.573 1.00 70.62 106 MET A N 1
ATOM 815 C CA . MET A 1 106 ? 2.309 4.216 12.375 1.00 70.62 106 MET A CA 1
ATOM 816 C C . MET A 1 106 ? 1.788 5.608 12.040 1.00 70.62 106 MET A C 1
ATOM 818 O O . MET A 1 106 ? 0.578 5.828 12.027 1.00 70.62 106 MET A O 1
ATOM 822 N N . SER A 1 107 ? 2.682 6.528 11.685 1.00 72.50 107 SER A N 1
ATOM 823 C CA . SER A 1 107 ? 2.326 7.879 11.262 1.00 72.50 107 SER A CA 1
ATOM 824 C C . SER A 1 107 ? 1.451 7.876 10.007 1.00 72.50 107 SER A C 1
ATOM 826 O O . SER A 1 107 ? 0.470 8.616 9.950 1.00 72.50 107 SER A O 1
ATOM 828 N N . SER A 1 108 ? 1.739 7.008 9.030 1.00 75.31 108 SER A N 1
ATOM 829 C CA . SER A 1 108 ? 0.918 6.860 7.820 1.00 75.31 108 SER A CA 1
ATOM 830 C C . SER A 1 108 ? -0.451 6.249 8.128 1.00 75.31 108 SER A C 1
ATOM 832 O O . SER A 1 108 ? -1.458 6.731 7.610 1.00 75.31 108 SER A O 1
ATOM 834 N N . LYS A 1 109 ? -0.513 5.243 9.017 1.00 78.56 109 LYS A N 1
ATOM 835 C CA . LYS A 1 109 ? -1.784 4.650 9.472 1.00 78.56 109 LYS A CA 1
ATOM 836 C C . LYS A 1 109 ? -2.656 5.689 10.187 1.00 78.56 109 LYS A C 1
ATOM 838 O O . LYS A 1 109 ? -3.821 5.857 9.834 1.00 78.56 109 LYS A O 1
ATOM 843 N N . ILE A 1 110 ? -2.083 6.444 11.128 1.00 82.31 110 ILE A N 1
ATOM 844 C CA . ILE A 1 110 ? -2.782 7.518 11.854 1.00 82.31 110 ILE A CA 1
ATOM 845 C C . ILE A 1 110 ? -3.259 8.604 10.892 1.00 82.31 110 ILE A C 1
ATOM 847 O O . ILE A 1 110 ? -4.410 9.033 10.966 1.00 82.31 110 ILE A O 1
ATOM 851 N N . TRP A 1 111 ? -2.403 9.030 9.961 1.00 83.75 111 TRP A N 1
ATOM 852 C CA . TRP A 1 111 ? -2.774 10.027 8.963 1.00 83.75 111 TRP A CA 1
ATOM 853 C C . TRP A 1 111 ? -3.946 9.561 8.095 1.00 83.75 111 TRP A C 1
ATOM 855 O O . TRP A 1 111 ? -4.868 10.347 7.871 1.00 83.75 111 TRP A O 1
ATOM 865 N N . PHE A 1 112 ? -3.948 8.297 7.654 1.00 83.44 112 PHE A N 1
ATOM 866 C CA . PHE A 1 112 ? -5.052 7.738 6.875 1.00 83.44 112 PHE A CA 1
ATOM 867 C C . PHE A 1 112 ? -6.360 7.739 7.666 1.00 83.44 112 PHE A C 1
ATOM 869 O O . PHE A 1 112 ? -7.371 8.199 7.147 1.00 83.44 112 PHE A O 1
ATOM 876 N N . MET A 1 113 ? -6.345 7.276 8.922 1.00 86.69 113 MET A N 1
ATOM 877 C CA . MET A 1 113 ? -7.552 7.270 9.759 1.00 86.69 113 MET A CA 1
ATOM 878 C C . MET A 1 113 ? -8.137 8.675 9.934 1.00 86.69 113 MET A C 1
ATOM 880 O O . MET A 1 113 ? -9.349 8.850 9.874 1.00 86.69 113 MET A O 1
ATOM 884 N N . LEU A 1 114 ? -7.277 9.684 10.097 1.00 86.81 114 LEU A N 1
ATOM 885 C CA . LEU A 1 114 ? -7.695 11.084 10.210 1.00 86.81 114 LEU A CA 1
ATOM 886 C C . LEU A 1 114 ? -8.255 11.656 8.901 1.00 86.81 114 LEU A C 1
ATOM 888 O O . LEU A 1 114 ? -9.103 12.541 8.941 1.00 86.81 114 LEU A O 1
ATOM 892 N N . ASN A 1 115 ? -7.787 11.168 7.751 1.00 85.88 115 ASN A N 1
ATOM 893 C CA . ASN A 1 115 ? -8.139 11.683 6.425 1.00 85.88 115 ASN A CA 1
ATOM 894 C C . ASN A 1 115 ? -8.955 10.679 5.613 1.00 85.88 115 ASN A C 1
ATOM 896 O O . ASN A 1 115 ? -8.888 10.675 4.388 1.00 85.88 115 ASN A O 1
ATOM 900 N N . LEU A 1 116 ? -9.721 9.827 6.288 1.00 83.25 116 LEU A N 1
ATOM 901 C CA . LEU A 1 116 ? -10.342 8.643 5.707 1.00 83.25 116 LEU A CA 1
ATOM 902 C C . LEU A 1 116 ? -11.174 8.943 4.446 1.00 83.25 116 LEU A C 1
ATOM 904 O O . LEU A 1 116 ? -11.113 8.227 3.451 1.00 83.25 116 LEU A O 1
ATOM 908 N N . GLU A 1 117 ? -11.938 10.032 4.483 1.00 80.12 117 GLU A N 1
ATOM 909 C CA . GLU A 1 117 ? -12.825 10.458 3.402 1.00 80.12 117 GLU A CA 1
ATOM 910 C C . GLU A 1 117 ? -12.036 10.905 2.164 1.00 80.12 117 GLU A C 1
ATOM 912 O O . GLU A 1 117 ? -12.216 10.346 1.078 1.00 80.12 117 GLU A O 1
ATOM 917 N N . ASN A 1 118 ? -11.069 11.804 2.361 1.00 78.56 118 ASN A N 1
ATOM 918 C CA . ASN A 1 118 ? -10.182 12.308 1.310 1.00 78.56 118 ASN A CA 1
ATOM 919 C C . ASN A 1 118 ? -9.268 11.208 0.755 1.00 78.56 118 ASN A C 1
ATOM 921 O O . ASN A 1 118 ? -9.127 11.062 -0.457 1.00 78.56 118 ASN A O 1
ATOM 925 N N . ALA A 1 119 ? -8.688 10.389 1.633 1.00 74.38 119 ALA A N 1
ATOM 926 C CA . ALA A 1 119 ? -7.795 9.296 1.267 1.00 74.38 119 ALA A CA 1
ATOM 927 C C . ALA A 1 119 ? -8.519 8.186 0.492 1.00 74.38 119 ALA A C 1
ATOM 929 O O . ALA A 1 119 ? -7.914 7.518 -0.341 1.00 74.38 119 ALA A O 1
ATOM 930 N N . SER A 1 120 ? -9.823 8.014 0.725 1.00 73.56 120 SER A N 1
ATOM 931 C CA . SER A 1 120 ? -10.655 7.093 -0.050 1.00 73.56 120 SER A CA 1
ATOM 932 C C . SER A 1 120 ? -11.120 7.653 -1.399 1.00 73.56 120 SER A C 1
ATOM 934 O O . SER A 1 120 ? -11.736 6.917 -2.170 1.00 73.56 120 SER A O 1
ATOM 936 N N . MET A 1 121 ? -10.871 8.939 -1.687 1.00 76.50 121 MET A N 1
ATOM 937 C CA . MET A 1 121 ? -11.344 9.638 -2.891 1.00 76.50 121 MET A CA 1
ATOM 938 C C . MET A 1 121 ? -12.856 9.459 -3.125 1.00 76.50 121 MET A C 1
ATOM 940 O O . MET A 1 121 ? -13.296 9.137 -4.229 1.00 76.50 121 MET A O 1
ATOM 944 N N . GLY A 1 122 ? -13.658 9.552 -2.058 1.00 76.50 122 GLY A N 1
ATOM 945 C CA . GLY A 1 122 ? -15.111 9.330 -2.105 1.00 76.50 122 GLY A CA 1
ATOM 946 C C . GLY A 1 122 ? -15.539 7.864 -2.278 1.00 76.50 122 GLY A C 1
ATOM 947 O O . GLY A 1 122 ? -16.726 7.547 -2.217 1.00 76.50 122 GLY A O 1
ATOM 948 N N . LYS A 1 123 ? -14.595 6.926 -2.432 1.00 78.88 123 LYS A N 1
ATOM 949 C CA . LYS A 1 123 ? -14.864 5.485 -2.573 1.00 78.88 123 LYS A CA 1
ATOM 950 C C . LYS A 1 123 ? -14.887 4.763 -1.235 1.00 78.88 123 LYS A C 1
ATOM 952 O O . LYS A 1 123 ? -14.721 3.546 -1.198 1.00 78.88 123 LYS A O 1
ATOM 957 N N . LEU A 1 124 ? -15.134 5.479 -0.139 1.00 80.00 124 LEU A N 1
ATOM 958 C CA . LEU A 1 124 ? -15.110 4.907 1.200 1.00 80.00 124 LEU A CA 1
ATOM 959 C C . LEU A 1 124 ? -15.985 3.653 1.291 1.00 80.00 124 LEU A C 1
ATOM 961 O O . LEU A 1 124 ? -15.518 2.627 1.773 1.00 80.00 124 LEU A O 1
ATOM 965 N N . LYS A 1 125 ? -17.202 3.689 0.731 1.00 79.81 125 LYS A N 1
ATOM 966 C CA . LYS A 1 125 ? -18.143 2.552 0.690 1.00 79.81 125 LYS A CA 1
ATOM 967 C C . LYS A 1 125 ? -17.562 1.272 0.063 1.00 79.81 125 LYS A C 1
ATOM 969 O O . LYS A 1 125 ? -18.031 0.193 0.392 1.00 79.81 125 LYS A O 1
ATOM 974 N N . LYS A 1 126 ? -16.547 1.380 -0.806 1.00 81.06 126 LYS A N 1
ATOM 975 C CA . LYS A 1 126 ? -15.874 0.240 -1.455 1.00 81.06 126 LYS A CA 1
ATOM 976 C C . LYS A 1 126 ? -14.747 -0.368 -0.615 1.00 81.06 126 LYS A C 1
ATOM 978 O O . LYS A 1 126 ? -14.292 -1.458 -0.934 1.00 81.06 126 LYS A O 1
ATOM 983 N N . ILE A 1 127 ? -14.282 0.317 0.432 1.00 81.00 127 ILE A N 1
ATOM 984 C CA . ILE A 1 127 ? -13.258 -0.227 1.332 1.00 81.00 127 ILE A CA 1
ATOM 985 C C . ILE A 1 127 ? -13.888 -1.358 2.160 1.00 81.00 127 ILE A C 1
ATOM 987 O O . ILE A 1 127 ? -14.898 -1.098 2.821 1.00 81.00 127 ILE A O 1
ATOM 991 N N . PRO A 1 128 ? -13.320 -2.577 2.172 1.00 83.75 128 PRO A N 1
ATOM 992 C CA . PRO A 1 128 ? -13.858 -3.699 2.940 1.00 83.75 128 PRO A CA 1
ATOM 993 C C . PRO A 1 128 ? -13.920 -3.415 4.443 1.00 83.75 128 PRO A C 1
ATOM 995 O O . PRO A 1 128 ? -12.992 -2.842 5.008 1.00 83.75 128 PRO A O 1
ATOM 998 N N . THR A 1 129 ? -14.977 -3.869 5.123 1.00 83.94 129 THR A N 1
ATOM 999 C CA . THR A 1 129 ? -15.118 -3.738 6.588 1.00 83.94 129 THR A CA 1
ATOM 1000 C C . THR A 1 129 ? -13.966 -4.409 7.344 1.00 83.94 129 THR A C 1
ATOM 1002 O O . THR A 1 129 ? -13.507 -3.879 8.352 1.00 83.94 129 THR A O 1
ATOM 1005 N N . SER A 1 130 ? -13.437 -5.520 6.823 1.00 80.69 130 SER A N 1
ATOM 1006 C CA . SER A 1 130 ? -12.255 -6.200 7.372 1.00 80.69 130 SER A CA 1
ATOM 1007 C C . SER A 1 130 ? -11.038 -5.278 7.490 1.00 80.69 130 SER A C 1
ATOM 1009 O O . SER A 1 130 ? -10.265 -5.399 8.436 1.00 80.69 130 SER A O 1
ATOM 1011 N N . TRP A 1 131 ? -10.899 -4.304 6.589 1.00 83.56 131 TRP A N 1
ATOM 1012 C CA . TRP A 1 131 ? -9.799 -3.344 6.607 1.00 83.56 131 TRP A CA 1
ATOM 1013 C C . TRP A 1 131 ? -9.876 -2.402 7.818 1.00 83.56 131 TRP A C 1
ATOM 1015 O O . TRP A 1 131 ? -8.887 -2.170 8.510 1.00 83.56 131 TRP A O 1
ATOM 1025 N N . PHE A 1 132 ? -11.078 -1.912 8.135 1.00 86.06 132 PHE A N 1
ATOM 1026 C CA . PHE A 1 132 ? -11.329 -1.102 9.331 1.00 86.06 132 PHE A CA 1
ATOM 1027 C C . PHE A 1 132 ? -11.057 -1.897 10.610 1.00 86.06 132 PHE A C 1
ATOM 1029 O O . PHE A 1 132 ? -10.439 -1.391 11.544 1.00 86.06 132 PHE A O 1
ATOM 1036 N N . VAL A 1 133 ? -11.491 -3.158 10.633 1.00 86.50 133 VAL A N 1
ATOM 1037 C CA . VAL A 1 133 ? -11.254 -4.084 11.745 1.00 86.50 133 VAL A CA 1
ATOM 1038 C C . VAL A 1 133 ? -9.756 -4.290 11.968 1.00 86.50 133 VAL A C 1
ATOM 1040 O O . VAL A 1 133 ? -9.293 -4.192 13.103 1.00 86.50 133 VAL A O 1
ATOM 1043 N N . GLN A 1 134 ? -8.988 -4.511 10.899 1.00 84.38 134 GLN A N 1
ATOM 1044 C CA . GLN A 1 134 ? -7.540 -4.677 10.988 1.00 84.38 134 GLN A CA 1
ATOM 1045 C C . GLN A 1 134 ? -6.857 -3.419 11.534 1.00 84.38 134 GLN A C 1
ATOM 1047 O O . GLN A 1 134 ? -6.038 -3.515 12.438 1.00 84.38 134 GLN A O 1
ATOM 1052 N N . MET A 1 135 ? -7.241 -2.231 11.063 1.00 84.12 135 MET A N 1
ATOM 1053 C CA . MET A 1 135 ? -6.682 -0.972 11.567 1.00 84.12 135 MET A CA 1
ATOM 1054 C C . MET A 1 135 ? -6.995 -0.738 13.048 1.00 84.12 135 MET A C 1
ATOM 1056 O O . MET A 1 135 ? -6.137 -0.251 13.787 1.00 84.12 135 MET A O 1
ATOM 1060 N N . LEU A 1 136 ? -8.192 -1.112 13.513 1.00 87.94 136 LEU A N 1
ATOM 1061 C CA . LEU A 1 136 ? -8.519 -1.054 14.938 1.00 87.94 136 LEU A CA 1
ATOM 1062 C C . LEU A 1 136 ? -7.699 -2.048 15.762 1.00 87.94 136 LEU A C 1
ATOM 1064 O O . LEU A 1 136 ? -7.263 -1.683 16.851 1.00 87.94 136 LEU A O 1
ATOM 1068 N N . ARG A 1 137 ? -7.452 -3.262 15.256 1.00 85.12 137 ARG A N 1
ATOM 1069 C CA . ARG A 1 137 ? -6.579 -4.238 15.929 1.00 85.12 137 ARG A CA 1
ATOM 1070 C C . ARG A 1 137 ? -5.152 -3.735 16.014 1.00 85.12 137 ARG A C 1
ATOM 1072 O O . ARG A 1 137 ? -4.604 -3.647 17.107 1.00 85.12 137 ARG A O 1
ATOM 1079 N N . ASP A 1 138 ? -4.595 -3.357 14.868 1.00 83.06 138 ASP A N 1
ATOM 1080 C CA . ASP A 1 138 ? -3.219 -2.897 14.755 1.00 83.06 138 ASP A CA 1
ATOM 1081 C C . ASP A 1 138 ? -2.969 -1.740 15.711 1.00 83.06 138 ASP A C 1
ATOM 1083 O O . ASP A 1 138 ? -1.947 -1.709 16.369 1.00 83.06 138 ASP A O 1
ATOM 1087 N N . THR A 1 139 ? -3.909 -0.802 15.831 1.00 83.56 139 THR A N 1
ATOM 1088 C CA . THR A 1 139 ? -3.703 0.421 16.612 1.00 83.56 139 THR A CA 1
ATOM 1089 C C . THR A 1 139 ? -4.240 0.377 18.045 1.00 83.56 139 THR A C 1
ATOM 1091 O O . THR A 1 139 ? -4.241 1.413 18.715 1.00 83.56 139 THR A O 1
ATOM 1094 N N . ARG A 1 140 ? -4.706 -0.783 18.537 1.00 83.12 140 ARG A N 1
ATOM 1095 C CA . ARG A 1 140 ? -5.333 -0.884 19.866 1.00 83.12 140 ARG A CA 1
ATOM 1096 C C . ARG A 1 140 ? -4.351 -0.592 20.991 1.00 83.12 140 ARG A C 1
ATOM 1098 O O . ARG A 1 140 ? -4.638 0.274 21.801 1.00 83.12 140 ARG A O 1
ATOM 1105 N N . ASP A 1 141 ? -3.189 -1.228 21.017 1.00 79.44 141 ASP A N 1
ATOM 1106 C CA . ASP A 1 141 ? -2.269 -1.142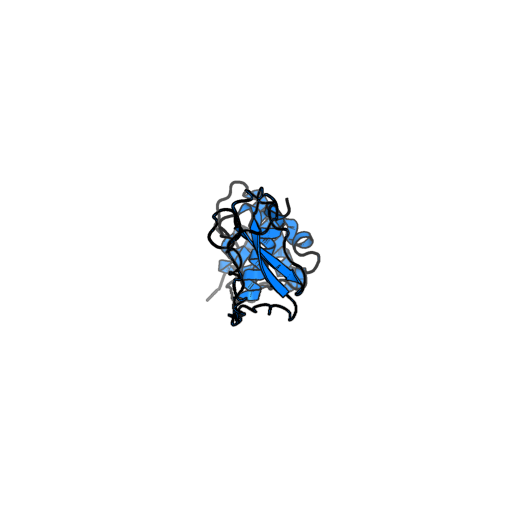 22.166 1.00 79.44 141 ASP A CA 1
ATOM 1107 C C . ASP A 1 141 ? -0.961 -0.419 21.816 1.00 79.44 141 ASP A C 1
ATOM 1109 O O . ASP A 1 141 ? 0.071 -0.655 22.431 1.00 79.44 141 ASP A O 1
ATOM 1113 N N . ILE A 1 142 ? -0.980 0.451 20.799 1.00 75.94 142 ILE A N 1
ATOM 1114 C CA . ILE A 1 142 ? 0.245 1.111 20.341 1.00 75.94 142 ILE A CA 1
ATOM 1115 C C . ILE A 1 142 ? 0.516 2.405 21.107 1.00 75.94 142 ILE A C 1
ATOM 1117 O O . ILE A 1 142 ? -0.311 3.323 21.133 1.00 75.94 142 ILE A O 1
ATOM 1121 N N . GLU A 1 143 ? 1.737 2.495 21.626 1.00 68.12 143 GLU A N 1
ATOM 1122 C CA . GLU A 1 143 ? 2.356 3.714 22.135 1.00 68.12 143 GLU A CA 1
ATOM 1123 C C . GLU A 1 143 ? 2.941 4.521 20.968 1.00 68.12 143 GLU A C 1
ATOM 1125 O O . GLU A 1 143 ? 3.739 4.029 20.169 1.00 68.12 143 GLU A O 1
ATOM 1130 N N . THR A 1 144 ? 2.500 5.769 20.814 1.00 70.19 144 THR A N 1
ATOM 1131 C CA . THR A 1 144 ? 2.948 6.650 19.725 1.00 70.19 144 THR A CA 1
ATOM 1132 C C . THR A 1 144 ? 3.356 8.000 20.282 1.00 70.19 144 THR A C 1
ATOM 1134 O O . THR A 1 144 ? 2.840 8.429 21.309 1.00 70.19 144 THR A O 1
ATOM 1137 N N . SER A 1 145 ? 4.213 8.720 19.557 1.00 70.81 145 SER A N 1
ATOM 1138 C CA . SER A 1 145 ? 4.591 10.101 19.888 1.00 70.81 145 SER A CA 1
ATOM 1139 C C . SER A 1 145 ? 3.426 11.101 19.816 1.00 70.81 145 SER A C 1
ATOM 1141 O O . SER A 1 145 ? 3.587 12.253 20.200 1.00 70.81 145 SER A O 1
ATOM 1143 N N . SER A 1 146 ? 2.255 10.693 19.308 1.00 74.62 146 SER A N 1
ATOM 1144 C CA . SER A 1 146 ? 1.071 11.550 19.175 1.00 74.62 146 SER A CA 1
ATOM 1145 C C . SER A 1 146 ? -0.225 10.801 19.535 1.00 74.62 146 SER A C 1
ATOM 1147 O O . SER A 1 146 ? -1.067 10.540 18.667 1.00 74.62 146 SER A O 1
ATOM 1149 N N . PRO A 1 147 ? -0.426 10.468 20.825 1.00 81.12 14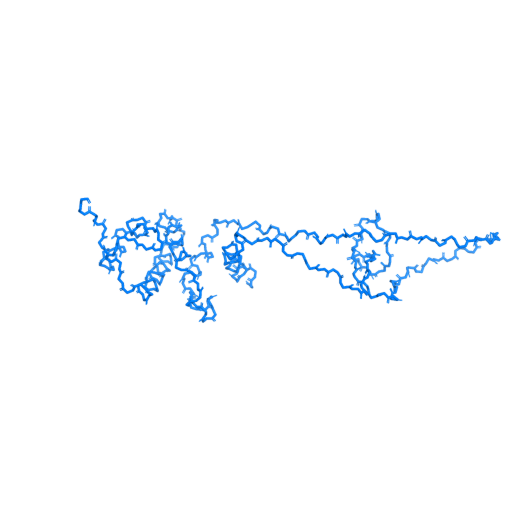7 PRO A N 1
ATOM 1150 C CA . PRO A 1 147 ? -1.565 9.668 21.279 1.00 81.12 147 PRO A CA 1
ATOM 1151 C C . PRO A 1 147 ? -2.916 10.337 20.987 1.00 81.12 147 PRO A C 1
ATOM 1153 O O . PRO A 1 147 ? -3.875 9.661 20.624 1.00 81.12 147 PRO A O 1
ATOM 1156 N N . GLU A 1 148 ? -2.993 11.667 21.044 1.00 85.19 148 GLU A N 1
ATOM 1157 C CA . GLU A 1 148 ? -4.208 12.424 20.712 1.00 85.19 148 GLU A CA 1
ATOM 1158 C C . GLU A 1 148 ? -4.629 12.245 19.249 1.00 85.19 148 GLU A C 1
ATOM 1160 O O . GLU A 1 148 ? -5.803 12.020 18.944 1.00 85.19 148 GLU A O 1
ATOM 1165 N N . ARG A 1 149 ? -3.658 12.297 18.327 1.00 85.00 149 ARG A N 1
ATOM 1166 C CA . ARG A 1 149 ? -3.902 12.095 16.892 1.00 85.00 149 ARG A CA 1
ATOM 1167 C C . ARG A 1 149 ? -4.379 10.679 16.622 1.00 85.00 149 ARG A C 1
ATOM 1169 O O . ARG A 1 149 ? -5.280 10.488 15.805 1.00 85.00 149 ARG A O 1
ATOM 1176 N N . LEU A 1 150 ? -3.792 9.706 17.317 1.00 86.75 150 LEU A N 1
ATOM 1177 C CA . LEU A 1 150 ? -4.215 8.318 17.242 1.00 86.75 150 LEU A CA 1
ATOM 1178 C C . LEU A 1 150 ? -5.655 8.151 17.742 1.00 86.75 150 LEU A C 1
ATOM 1180 O O . LEU A 1 150 ? -6.474 7.595 17.015 1.00 86.75 150 LEU A O 1
ATOM 1184 N N . ASN A 1 151 ? -5.976 8.674 18.928 1.00 89.06 151 ASN A N 1
ATOM 1185 C CA . ASN A 1 151 ? -7.317 8.588 19.510 1.00 89.06 151 ASN A CA 1
ATOM 1186 C C . ASN A 1 151 ? -8.365 9.226 18.586 1.00 89.06 151 ASN A C 1
ATOM 1188 O O . ASN A 1 151 ? -9.401 8.624 18.313 1.00 89.06 151 ASN A O 1
ATOM 1192 N N . LYS A 1 152 ? -8.063 10.397 18.011 1.00 89.62 152 LYS A N 1
ATOM 1193 C CA . LYS A 1 152 ? -8.944 11.067 17.045 1.00 89.62 152 LYS A CA 1
ATOM 1194 C C . LYS A 1 152 ? -9.129 10.251 15.764 1.00 89.62 152 LYS A C 1
ATOM 1196 O O . LYS A 1 152 ? -10.246 10.129 15.274 1.00 89.62 152 LYS A O 1
ATOM 1201 N N . GLY A 1 153 ? -8.058 9.668 15.226 1.00 88.81 153 GLY A N 1
ATOM 1202 C CA . GLY A 1 153 ? -8.148 8.805 14.048 1.00 88.81 153 GLY A CA 1
ATOM 1203 C C . GLY A 1 153 ? -8.966 7.538 14.318 1.00 88.81 153 GLY A C 1
ATOM 1204 O O . GLY A 1 153 ? -9.830 7.184 13.517 1.00 88.81 153 GLY A O 1
ATOM 1205 N N . ARG A 1 154 ? -8.753 6.890 15.471 1.00 91.88 154 ARG A N 1
ATOM 1206 C CA . ARG A 1 154 ? -9.545 5.727 15.897 1.00 91.88 154 ARG A CA 1
ATOM 1207 C C . ARG A 1 154 ? -11.019 6.095 16.030 1.00 91.88 154 ARG A C 1
ATOM 1209 O O . ARG A 1 154 ? -11.848 5.392 15.466 1.00 91.88 154 ARG A O 1
ATOM 1216 N N . LYS A 1 155 ? -11.344 7.236 16.644 1.00 91.19 155 LYS A N 1
ATOM 1217 C CA . LYS A 1 155 ? -12.718 7.754 16.736 1.00 91.19 155 LYS A CA 1
ATOM 1218 C C . LYS A 1 155 ? -13.407 7.840 15.366 1.00 91.19 155 LYS A C 1
ATOM 1220 O O . LYS A 1 155 ? -14.477 7.264 15.187 1.00 91.19 155 LYS A O 1
ATOM 1225 N N . VAL A 1 156 ? -12.752 8.458 14.377 1.00 90.69 156 VAL A N 1
ATOM 1226 C CA . VAL A 1 156 ? -13.269 8.557 12.996 1.00 90.69 156 VAL A CA 1
ATOM 1227 C C . VAL A 1 156 ? -13.528 7.171 12.400 1.00 90.69 156 VAL A C 1
ATOM 1229 O O . VAL A 1 156 ? -14.555 6.935 11.764 1.00 90.69 156 VAL A O 1
ATOM 1232 N N . LEU A 1 157 ? -12.608 6.230 12.610 1.00 90.06 157 LEU A N 1
ATOM 1233 C CA . LEU A 1 157 ? -12.731 4.869 12.095 1.00 90.06 157 LEU A CA 1
ATOM 1234 C C . LEU A 1 157 ? -13.930 4.125 12.718 1.00 90.06 157 LEU A C 1
ATOM 1236 O O . LEU A 1 157 ? -14.669 3.448 12.000 1.00 90.06 157 LEU A O 1
ATOM 1240 N N . ILE A 1 158 ? -14.144 4.291 14.027 1.00 90.00 158 ILE A N 1
ATOM 1241 C CA . ILE A 1 158 ? -15.254 3.698 14.788 1.00 90.00 158 ILE A CA 1
ATOM 1242 C C . ILE A 1 158 ? -16.599 4.272 14.332 1.00 90.00 158 ILE A C 1
ATOM 1244 O O . ILE A 1 158 ? -17.519 3.511 14.041 1.00 90.00 158 ILE A O 1
ATOM 1248 N N . GLU A 1 159 ? -16.710 5.591 14.188 1.00 89.25 159 GLU A N 1
ATOM 1249 C CA . GLU A 1 159 ? -17.926 6.255 13.699 1.00 89.25 159 GLU A CA 1
ATOM 1250 C C . GLU A 1 159 ? -18.310 5.784 12.290 1.00 89.25 159 GLU A C 1
ATOM 1252 O O . GLU A 1 159 ? -19.482 5.529 11.995 1.00 89.25 159 GLU A O 1
ATOM 1257 N N . LYS A 1 160 ? -17.322 5.610 11.404 1.00 88.62 160 LYS A N 1
ATOM 1258 C CA . LYS A 1 160 ? -17.567 5.095 10.049 1.00 88.62 160 LYS A CA 1
ATOM 1259 C C . LYS A 1 160 ? -17.943 3.612 10.057 1.00 88.62 160 LYS A C 1
ATOM 1261 O O . LYS A 1 160 ? -18.730 3.201 9.205 1.00 88.62 160 LYS A O 1
ATOM 1266 N N . LEU A 1 161 ? -17.432 2.817 10.998 1.00 86.69 161 LEU A N 1
ATOM 1267 C CA . LEU A 1 161 ? -17.881 1.437 11.207 1.00 86.69 161 LEU A CA 1
ATOM 1268 C C . LEU A 1 161 ? -19.324 1.382 11.724 1.00 86.69 161 LEU A C 1
ATOM 1270 O O . LEU A 1 161 ? -20.129 0.636 11.166 1.00 86.69 161 LEU A O 1
ATOM 1274 N N . LEU A 1 162 ? -19.676 2.217 12.709 1.00 84.94 162 LEU A N 1
ATOM 1275 C CA . LEU A 1 162 ? -21.047 2.358 13.215 1.00 84.94 162 LEU A CA 1
ATOM 1276 C C . LEU A 1 162 ? -22.009 2.738 12.094 1.00 84.94 162 LEU A C 1
ATOM 1278 O O . LEU A 1 162 ? -23.042 2.104 11.922 1.00 84.94 162 LEU A O 1
ATOM 1282 N N . SER A 1 163 ? -21.622 3.707 11.266 1.00 84.88 163 SER A N 1
ATOM 1283 C CA . SER A 1 163 ? -22.431 4.165 10.133 1.00 84.88 163 SER A CA 1
ATOM 1284 C C . SER A 1 163 ? -22.712 3.060 9.103 1.00 84.88 163 SER A C 1
ATOM 1286 O O . SER A 1 163 ? -23.686 3.146 8.363 1.00 84.88 163 SER A O 1
ATOM 1288 N N . ARG A 1 164 ? -21.857 2.032 9.017 1.00 85.31 164 ARG A N 1
ATOM 1289 C CA . ARG A 1 164 ? -22.025 0.902 8.087 1.00 85.31 164 ARG A CA 1
ATOM 1290 C C . ARG A 1 164 ? -22.839 -0.236 8.676 1.00 85.31 164 ARG A C 1
ATOM 1292 O O . ARG A 1 164 ? -23.621 -0.848 7.961 1.00 85.31 164 ARG A O 1
ATOM 1299 N N . GLN A 1 165 ? -22.583 -0.564 9.938 1.00 78.00 165 GLN A N 1
ATOM 1300 C CA . GLN A 1 165 ? -23.132 -1.755 10.583 1.00 78.00 165 GLN A CA 1
ATOM 1301 C C . GLN A 1 165 ? -24.375 -1.448 11.427 1.00 78.00 165 GLN A C 1
ATOM 1303 O O . GLN A 1 165 ? -25.088 -2.360 11.835 1.00 78.00 165 GLN A O 1
ATOM 1308 N N . GLY A 1 166 ? -24.644 -0.169 11.696 1.00 76.81 166 GLY A N 1
ATOM 1309 C CA . GLY A 1 166 ? -25.751 0.320 12.513 1.00 76.81 166 GLY A CA 1
ATOM 1310 C C . GLY A 1 166 ? -25.513 0.137 14.012 1.00 76.81 166 GLY A C 1
ATOM 1311 O O . GLY A 1 166 ? -25.643 1.086 14.778 1.00 76.81 166 GLY A O 1
ATOM 1312 N N . SER A 1 167 ? -25.147 -1.071 14.449 1.00 75.19 167 SER A N 1
ATOM 1313 C CA . SER A 1 167 ? -24.926 -1.382 15.863 1.00 75.19 167 SER A CA 1
ATOM 1314 C C . SER A 1 167 ? -23.873 -2.470 16.070 1.00 75.19 167 SER A C 1
ATOM 1316 O O . SER A 1 167 ? -23.744 -3.392 15.269 1.00 75.19 167 SER A O 1
ATOM 1318 N N . PHE A 1 168 ? -23.157 -2.395 17.195 1.00 74.81 168 PHE A N 1
ATOM 1319 C CA . PHE A 1 168 ? -22.158 -3.387 17.610 1.00 74.81 168 PHE A CA 1
ATOM 1320 C C . PHE A 1 168 ? -22.689 -4.419 18.619 1.00 74.81 168 PHE A C 1
ATOM 1322 O O . PHE A 1 168 ? -21.914 -5.165 19.214 1.00 74.81 168 PHE A O 1
ATOM 1329 N N . LYS A 1 169 ? -24.015 -4.493 18.802 1.00 65.44 169 LYS A N 1
ATOM 1330 C CA . LYS A 1 169 ? -24.675 -5.409 19.752 1.00 65.44 169 LYS A CA 1
ATOM 1331 C C . LYS A 1 169 ? -24.476 -6.896 19.438 1.00 65.44 169 LYS A C 1
ATOM 1333 O O . LYS A 1 169 ? -24.650 -7.718 20.324 1.00 65.44 169 LYS A O 1
ATOM 1338 N N . SER A 1 170 ? -24.095 -7.248 18.209 1.00 63.97 170 SER A N 1
ATOM 1339 C CA . SER A 1 170 ? -23.888 -8.642 17.793 1.00 63.97 170 SER A CA 1
ATOM 1340 C C . SER A 1 170 ? -22.598 -9.274 18.334 1.00 63.97 170 SER A C 1
ATOM 1342 O O . SER A 1 170 ? -22.322 -10.430 18.028 1.00 63.97 170 SER A O 1
ATOM 1344 N N . GLY A 1 171 ? -21.762 -8.532 19.072 1.00 67.06 171 GLY A N 1
ATOM 1345 C CA . GLY A 1 171 ? -20.518 -9.039 19.670 1.00 67.06 171 GLY A CA 1
ATOM 1346 C C . GLY A 1 171 ? -19.391 -9.355 18.671 1.00 67.06 171 GLY A C 1
ATOM 1347 O O . GLY A 1 171 ? -18.233 -9.490 19.078 1.00 67.06 171 GLY A O 1
ATOM 1348 N N . VAL A 1 172 ? -19.686 -9.401 17.364 1.00 71.12 172 VAL A N 1
ATOM 1349 C CA . VAL A 1 172 ? -18.737 -9.696 16.280 1.00 71.12 172 VAL A CA 1
ATOM 1350 C C . VAL A 1 172 ? -18.879 -8.688 15.133 1.00 71.12 172 VAL A C 1
ATOM 1352 O O . VAL A 1 172 ? -19.967 -8.469 14.600 1.00 71.12 172 VAL A O 1
ATOM 1355 N N . ILE A 1 173 ? -17.754 -8.100 14.717 1.00 73.19 173 ILE A N 1
ATOM 1356 C CA . ILE A 1 173 ? -17.637 -7.156 13.597 1.00 73.19 173 ILE A CA 1
ATOM 1357 C C . ILE A 1 173 ? -16.648 -7.726 12.584 1.00 73.19 173 ILE A C 1
ATOM 1359 O O . ILE A 1 173 ? -15.474 -7.907 12.902 1.00 73.19 173 ILE A O 1
ATOM 1363 N N . GLY A 1 174 ? -17.108 -8.019 11.363 1.00 64.62 174 GLY A N 1
ATOM 1364 C CA . GLY A 1 174 ? -16.236 -8.486 10.275 1.00 64.62 174 GLY A CA 1
ATOM 1365 C C . GLY A 1 174 ? -15.385 -9.716 10.629 1.00 64.62 174 GLY A C 1
ATOM 1366 O O . GLY A 1 174 ? -14.239 -9.796 10.198 1.00 64.62 174 GLY A O 1
ATOM 1367 N N . GLY A 1 175 ? -15.912 -10.627 11.458 1.00 69.56 175 GLY A N 1
ATOM 1368 C CA . GLY A 1 175 ? -15.207 -11.826 11.939 1.00 69.56 175 GLY A CA 1
ATOM 1369 C C . GLY A 1 175 ? -14.341 -11.626 13.193 1.00 69.56 175 GLY A C 1
ATOM 1370 O O . GLY A 1 175 ? -13.716 -12.572 13.662 1.00 69.56 175 GLY A O 1
ATOM 1371 N N . ALA A 1 176 ? -14.298 -10.421 13.770 1.00 72.81 176 ALA A N 1
ATOM 1372 C CA . ALA A 1 176 ? -13.553 -10.116 14.988 1.00 72.81 176 ALA A CA 1
ATOM 1373 C C . ALA A 1 176 ? -14.477 -9.841 16.179 1.00 72.81 176 ALA A C 1
ATOM 1375 O O . ALA A 1 176 ? -15.451 -9.103 16.045 1.00 72.81 176 ALA A O 1
ATOM 1376 N N . GLN A 1 177 ? -14.139 -10.368 17.361 1.00 77.81 177 GLN A N 1
ATOM 1377 C CA . GLN A 1 177 ? -14.865 -10.014 18.581 1.00 77.81 177 GLN A CA 1
ATOM 1378 C C . GLN A 1 177 ? -14.652 -8.543 18.941 1.00 77.81 177 GLN A C 1
ATOM 1380 O O . GLN A 1 177 ? -13.518 -8.062 18.975 1.00 77.81 177 GLN A O 1
ATOM 1385 N N . VAL A 1 178 ? -15.749 -7.863 19.268 1.00 79.12 178 VAL A N 1
ATOM 1386 C CA . VAL A 1 178 ? -15.804 -6.443 19.645 1.00 79.12 178 VAL A CA 1
ATOM 1387 C C . VAL A 1 178 ? -14.793 -6.115 20.753 1.00 79.12 178 VAL A C 1
ATOM 1389 O O . VAL A 1 178 ? -14.029 -5.161 20.629 1.00 79.12 178 VAL A O 1
ATOM 1392 N N . LYS A 1 179 ? -14.672 -6.978 21.770 1.00 76.56 179 LYS A N 1
ATOM 1393 C CA . LYS A 1 179 ? -13.719 -6.819 22.886 1.00 76.56 179 LYS A CA 1
ATOM 1394 C C . LYS A 1 179 ? -12.244 -6.732 22.475 1.00 76.56 179 LYS A C 1
ATOM 1396 O O . LYS A 1 179 ? -11.423 -6.185 23.199 1.00 76.56 179 LYS A O 1
ATOM 1401 N N . VAL A 1 180 ? -11.891 -7.282 21.313 1.00 80.69 180 VAL A N 1
ATOM 1402 C CA . VAL A 1 180 ? -10.513 -7.280 20.800 1.00 80.69 180 VAL A CA 1
ATOM 1403 C C . VAL A 1 180 ? -10.225 -6.014 19.983 1.00 80.69 180 VAL A C 1
ATOM 1405 O O . VAL A 1 180 ? -9.070 -5.725 19.703 1.00 80.69 180 VAL A O 1
ATOM 1408 N N . LEU A 1 181 ? -11.249 -5.242 19.610 1.00 82.56 181 LEU A N 1
ATOM 1409 C CA . LEU A 1 181 ? -11.125 -4.086 18.714 1.00 82.56 181 LEU A CA 1
ATOM 1410 C C . LEU A 1 181 ? -11.072 -2.746 19.449 1.00 82.56 181 LEU A C 1
ATOM 1412 O O . LEU A 1 181 ? -10.327 -1.850 19.042 1.00 82.56 181 LEU A O 1
ATOM 1416 N N . PHE A 1 182 ? -11.862 -2.610 20.512 1.00 85.19 182 PHE A N 1
ATOM 1417 C CA . PHE A 1 182 ? -12.059 -1.345 21.215 1.00 85.19 182 PHE A CA 1
ATOM 1418 C C . PHE A 1 182 ? -11.296 -1.312 22.536 1.00 85.19 182 PHE A C 1
ATOM 1420 O O . PHE A 1 182 ? -11.211 -2.314 23.247 1.00 85.19 182 PHE A O 1
ATOM 1427 N N . ARG A 1 183 ? -10.764 -0.137 22.880 1.00 86.38 183 ARG A N 1
ATOM 1428 C CA . ARG A 1 183 ? -10.241 0.132 24.225 1.00 86.38 183 ARG A CA 1
ATOM 1429 C C . ARG A 1 183 ? -11.402 0.290 25.218 1.00 86.38 183 ARG A C 1
ATOM 1431 O O . ARG A 1 183 ? -12.485 0.710 24.807 1.00 86.38 183 ARG A O 1
ATOM 1438 N N . PRO A 1 184 ? -11.189 0.060 26.527 1.00 82.62 184 PRO A N 1
ATOM 1439 C CA . PRO A 1 184 ? -12.220 0.296 27.541 1.00 82.62 184 PRO A CA 1
ATOM 1440 C C . PRO A 1 184 ? -12.797 1.719 27.519 1.00 82.62 184 PRO A C 1
ATOM 1442 O O . PRO A 1 184 ? -14.002 1.904 27.670 1.00 82.62 184 PRO A O 1
ATO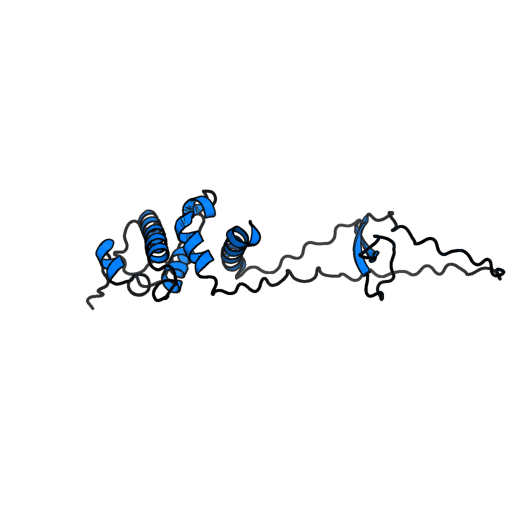M 1445 N N . SER A 1 185 ? -11.951 2.725 27.270 1.00 82.56 185 SER A N 1
ATOM 1446 C CA . SER A 1 185 ? -12.369 4.125 27.134 1.00 82.56 185 SER A CA 1
ATOM 1447 C C . SER A 1 185 ? -13.288 4.352 25.931 1.00 82.56 185 SER A C 1
ATOM 1449 O O . SER A 1 185 ? -14.327 4.992 26.062 1.00 82.56 185 SER A O 1
ATOM 1451 N N . GLU A 1 186 ? -12.942 3.778 24.779 1.00 84.31 186 GLU A N 1
ATOM 1452 C CA . GLU A 1 186 ? -13.713 3.886 23.535 1.00 84.31 186 GLU A CA 1
ATOM 1453 C C . GLU A 1 186 ? -15.047 3.151 23.646 1.00 84.31 186 GLU A C 1
ATOM 1455 O O . GLU A 1 186 ? -16.085 3.659 23.235 1.00 84.31 186 GLU A O 1
ATOM 1460 N N . ALA A 1 187 ? -15.045 1.963 24.248 1.00 82.69 187 ALA A N 1
ATOM 1461 C CA . ALA A 1 187 ? -16.272 1.213 24.449 1.00 82.69 187 ALA A CA 1
ATOM 1462 C C . ALA A 1 187 ? -17.263 1.959 25.349 1.00 82.69 187 ALA A C 1
ATOM 1464 O O . ALA A 1 187 ? -18.461 1.949 25.076 1.00 82.69 187 ALA A O 1
ATOM 1465 N N . LYS A 1 188 ? -16.764 2.655 26.378 1.00 82.50 188 LYS A N 1
ATOM 1466 C CA . LYS A 1 188 ? -17.590 3.512 27.231 1.00 82.50 188 LYS A CA 1
ATOM 1467 C C . LYS A 1 188 ? -18.139 4.719 26.465 1.00 82.50 188 LYS A C 1
ATOM 1469 O O . LYS A 1 188 ? -19.315 5.029 26.614 1.00 82.50 188 LYS A O 1
ATOM 1474 N N . GLU A 1 189 ? -17.319 5.368 25.638 1.00 83.44 189 GLU A N 1
ATOM 1475 C CA . GLU A 1 189 ? -17.728 6.526 24.825 1.00 83.44 189 GLU A CA 1
ATOM 1476 C C . GLU A 1 189 ? -18.821 6.169 23.804 1.00 83.44 189 GLU A C 1
ATOM 1478 O O . GLU A 1 189 ? -19.760 6.935 23.606 1.00 83.44 189 GLU A O 1
ATOM 1483 N N . PHE A 1 190 ? -18.732 4.987 23.193 1.00 80.38 190 PHE A N 1
ATOM 1484 C CA . PHE A 1 190 ? -19.636 4.548 22.126 1.00 80.38 190 PHE A CA 1
ATOM 1485 C C . PHE A 1 190 ? -20.740 3.579 22.585 1.00 80.38 190 PHE A C 1
ATOM 1487 O O . PHE A 1 190 ? -21.449 3.021 21.746 1.00 80.38 190 PHE A O 1
ATOM 1494 N N . GLY A 1 191 ? -20.897 3.357 23.896 1.00 76.62 191 GLY A N 1
ATOM 1495 C CA . GLY A 1 191 ? -21.929 2.468 24.448 1.00 76.62 191 GLY A CA 1
ATOM 1496 C C . GLY A 1 191 ? -21.803 1.013 23.979 1.00 76.62 191 GLY A C 1
ATOM 1497 O O . GLY A 1 191 ? -22.807 0.340 23.741 1.00 76.62 191 GLY A O 1
ATOM 1498 N N . ILE A 1 192 ? -20.572 0.540 23.787 1.00 76.75 192 ILE A N 1
ATOM 1499 C CA . ILE A 1 192 ? -20.268 -0.785 23.248 1.00 76.75 192 ILE A CA 1
ATOM 1500 C C . ILE A 1 192 ? -20.199 -1.796 24.402 1.00 76.75 192 ILE A C 1
ATOM 1502 O O . ILE A 1 192 ? -19.373 -1.623 25.302 1.00 76.75 192 ILE A O 1
ATOM 1506 N N . PRO A 1 193 ? -21.004 -2.875 24.386 1.00 68.44 193 PRO A N 1
ATOM 1507 C CA . PRO A 1 193 ? -20.920 -3.910 25.408 1.00 68.44 193 PRO A CA 1
ATOM 1508 C C . PRO A 1 193 ? -19.600 -4.682 25.255 1.00 68.44 193 PRO A C 1
ATOM 1510 O O . PRO A 1 193 ? -19.381 -5.380 24.265 1.00 68.44 193 PRO A O 1
ATOM 1513 N N . LEU A 1 194 ? -18.698 -4.531 26.229 1.00 63.28 194 LEU A N 1
ATOM 1514 C CA . LEU A 1 194 ? -17.464 -5.326 26.330 1.00 63.28 194 LEU A CA 1
ATOM 1515 C C . LEU A 1 194 ? -17.678 -6.650 27.075 1.00 63.28 194 LEU A C 1
ATOM 1517 O O . LEU A 1 194 ? -16.816 -7.529 27.023 1.00 63.28 194 LEU A O 1
ATOM 1521 N N . THR A 1 195 ? -18.815 -6.797 27.752 1.00 57.09 195 THR A N 1
ATOM 1522 C CA . THR A 1 195 ? -19.202 -7.997 28.485 1.00 57.09 195 THR A CA 1
ATOM 1523 C C . THR A 1 195 ? -19.867 -9.003 27.551 1.00 57.09 195 THR A C 1
ATOM 1525 O O . THR A 1 195 ? -20.884 -8.736 26.918 1.00 57.09 195 THR A O 1
ATOM 1528 N N . THR A 1 196 ? -19.269 -10.188 27.485 1.00 48.94 196 THR A N 1
ATOM 1529 C CA . THR A 1 196 ? -20.026 -11.426 27.284 1.00 48.94 196 THR A CA 1
ATOM 1530 C C . THR A 1 196 ? -20.378 -11.852 28.700 1.00 48.94 196 THR A C 1
ATOM 1532 O O . THR A 1 196 ? -19.499 -12.296 29.430 1.00 48.94 196 THR A O 1
ATOM 1535 N N . GLU A 1 197 ? -21.603 -11.579 29.148 1.00 39.00 197 GLU A N 1
ATOM 1536 C CA . GLU A 1 197 ? -22.135 -12.412 30.221 1.00 39.00 197 GLU A CA 1
ATOM 1537 C C . GLU A 1 197 ? -22.441 -13.772 29.590 1.00 39.00 197 GLU A C 1
ATOM 1539 O O . GLU A 1 197 ? -23.288 -13.861 28.698 1.00 39.00 197 GLU A O 1
ATOM 1544 N N . ASN A 1 198 ? -21.688 -14.764 30.076 1.00 35.09 198 ASN A N 1
ATOM 1545 C CA . ASN A 1 198 ? -21.713 -16.210 29.820 1.00 35.09 198 ASN A CA 1
ATOM 1546 C C . ASN A 1 198 ? -21.011 -16.716 28.552 1.00 35.09 198 ASN A C 1
ATOM 1548 O O . ASN A 1 198 ? -21.516 -16.518 27.426 1.00 35.09 198 ASN A O 1
#

pLDDT: mean 73.05, std 17.0, range [33.09, 91.88]

Foldseek 3Di:
DCVVAQVLLVVLQVCVVCVPPDDDFDADDDFKDKAWAFQPPRAGDDPPDPRIDIDIDGPPDDGHHPPDPDPPDDDDDDDDDDDDPDDDDDDTDDDPDPPPPPVPPVVNLLVCLLCVCVSCVNVSVVRDQVSLQVSLLVLVPDDDPCVVSSVNSNVSSVVVQCVVPVDQVVQDGPRDGPLSRDDPVRCVVVVNDNDDPD

Secondary structure (DSSP, 8-state):
-HHHHHHHHHHHHHHHHTTT----PPPPPBTEEEEEEETTT--B--TTSTTEEEEEEETT--PPPP-------------------------PPP--------TT-HHHHHHHHHTHHHHTTT-GGGS-HHHHHHHHHHTSS---S-HHHHHHHHHHHHHHHHHHHS--TTSEETTEEHHHHS-HHHHHHTT-------

Sequence (198 aa):
TGAHAAAPIWGLVMEQALKDSEEVNFPVPSGIRFEYANISDGFYEPEKSKTTVKVALIKGNVLPMRSTPVVVDKIPKRLEVVKLEIKPSPQVASRPIKIKHNPSNMSSKIWFMLNLENASMGKLKKIPTSWFVQMLRDTRDIETSSPERLNKGRKVLIEKLLSRQGSFKSGVIGGAQVKVLFRPSEAKEFGIPLTTEN